Protein AF-A0A6S7JGX4-F1 (afdb_monomer_lite)

Radius of gyration: 24.78 Å; chains: 1; bounding box: 72×55×57 Å

pLDDT: mean 75.12, std 21.08, range [25.73, 96.81]

Structure (mmCIF, N/CA/C/O backbone):
data_AF-A0A6S7JGX4-F1
#
_entry.id   AF-A0A6S7JGX4-F1
#
loop_
_atom_site.group_PDB
_atom_site.id
_atom_site.type_symbol
_atom_site.label_atom_id
_atom_site.label_alt_id
_atom_site.label_comp_id
_atom_site.label_asym_id
_atom_site.label_entity_id
_atom_site.label_seq_id
_atom_site.pdbx_PDB_ins_code
_atom_site.Cartn_x
_atom_site.Cartn_y
_atom_site.Cartn_z
_atom_site.occupancy
_atom_site.B_iso_or_equiv
_atom_site.auth_seq_id
_atom_site.auth_comp_id
_atom_site.auth_asym_id
_atom_site.auth_atom_id
_atom_site.pdbx_PDB_model_num
ATOM 1 N N . MET A 1 1 ? 5.370 11.928 -13.796 1.00 33.53 1 MET A N 1
ATOM 2 C CA . MET A 1 1 ? 4.016 11.980 -13.218 1.00 33.53 1 MET A CA 1
ATOM 3 C C . MET A 1 1 ? 3.941 10.903 -12.153 1.00 33.53 1 MET A C 1
ATOM 5 O O . MET A 1 1 ? 4.254 9.761 -12.473 1.00 33.53 1 MET A O 1
ATOM 9 N N . ALA A 1 2 ? 3.683 11.288 -10.902 1.00 27.73 2 ALA A N 1
ATOM 10 C CA . ALA A 1 2 ? 3.396 10.350 -9.819 1.00 27.73 2 ALA A CA 1
ATOM 11 C C . ALA A 1 2 ? 2.011 9.738 -10.071 1.00 27.73 2 ALA A C 1
ATOM 13 O O . ALA A 1 2 ? 1.112 10.449 -10.518 1.00 27.73 2 ALA A O 1
ATOM 14 N N . SER A 1 3 ? 1.867 8.432 -9.855 1.00 32.91 3 SER A N 1
ATOM 15 C CA . SER A 1 3 ? 0.575 7.749 -9.963 1.00 32.91 3 SER A CA 1
ATOM 16 C C . SER A 1 3 ? -0.122 7.814 -8.606 1.00 32.91 3 SER A C 1
ATOM 18 O O . SER A 1 3 ? 0.504 7.509 -7.589 1.00 32.91 3 SER A O 1
ATOM 20 N N . PHE A 1 4 ? -1.384 8.244 -8.587 1.00 35.81 4 PHE A N 1
ATOM 21 C CA . PHE A 1 4 ? -2.222 8.324 -7.392 1.00 35.81 4 PHE A CA 1
ATOM 22 C C . PHE A 1 4 ? -3.316 7.265 -7.485 1.00 35.81 4 PHE A C 1
ATOM 24 O O . PHE A 1 4 ? -4.108 7.279 -8.427 1.00 35.81 4 PHE A O 1
ATOM 31 N N . GLN A 1 5 ? -3.374 6.364 -6.504 1.00 42.03 5 GLN A N 1
ATOM 32 C CA . GLN A 1 5 ? -4.456 5.393 -6.395 1.00 42.03 5 GLN A CA 1
ATOM 33 C C . GLN A 1 5 ? -5.108 5.494 -5.015 1.00 42.03 5 GLN A C 1
ATOM 35 O O . GLN A 1 5 ? -4.472 5.270 -3.980 1.00 42.03 5 GLN A O 1
ATOM 40 N N . LEU A 1 6 ? -6.398 5.836 -5.014 1.00 43.00 6 LEU A N 1
ATOM 41 C CA . LEU A 1 6 ? -7.238 5.864 -3.823 1.00 43.00 6 LEU A CA 1
ATOM 42 C C . LEU A 1 6 ? -7.875 4.487 -3.621 1.00 43.00 6 LEU A C 1
ATOM 44 O O . LEU A 1 6 ? -8.665 4.051 -4.459 1.00 43.00 6 LEU A O 1
ATOM 48 N N . LEU A 1 7 ? -7.569 3.821 -2.505 1.00 47.59 7 LEU A N 1
ATOM 49 C CA . LEU A 1 7 ? -8.229 2.578 -2.118 1.00 47.59 7 LEU A CA 1
ATOM 50 C C . LEU A 1 7 ? -9.125 2.833 -0.902 1.00 47.59 7 LEU A C 1
ATOM 52 O O . LEU A 1 7 ? -8.662 2.988 0.228 1.00 47.59 7 LEU A O 1
ATOM 56 N N . LEU A 1 8 ? -10.432 2.859 -1.145 1.00 42.03 8 LEU A N 1
ATOM 57 C CA . LEU A 1 8 ? -11.445 2.874 -0.096 1.00 42.03 8 LEU A CA 1
ATOM 58 C C . LEU A 1 8 ? -11.755 1.428 0.277 1.00 42.03 8 LEU A C 1
ATOM 60 O O . LEU A 1 8 ? -12.445 0.730 -0.464 1.00 42.03 8 LEU A O 1
ATOM 64 N N . SER A 1 9 ? -11.224 0.960 1.404 1.00 39.00 9 SER A N 1
ATOM 65 C CA . SER A 1 9 ? -11.608 -0.350 1.926 1.00 39.00 9 SER A CA 1
ATOM 66 C C . SER A 1 9 ? -12.866 -0.213 2.780 1.00 39.00 9 SER A C 1
ATOM 68 O O . SER A 1 9 ? -12.883 0.535 3.758 1.00 39.00 9 SER A O 1
ATOM 70 N N . ALA A 1 10 ? -13.905 -0.955 2.397 1.00 31.69 10 ALA A N 1
ATOM 71 C CA . ALA A 1 10 ? -15.200 -1.042 3.065 1.00 31.69 10 ALA A CA 1
ATOM 72 C C . ALA A 1 10 ? -15.110 -1.684 4.471 1.00 31.69 10 ALA A C 1
ATOM 74 O O . ALA A 1 10 ? -14.320 -2.603 4.686 1.00 31.69 10 ALA A O 1
ATOM 75 N N . GLY A 1 11 ? -15.961 -1.240 5.398 1.00 29.33 11 GLY A N 1
ATOM 76 C CA . GLY A 1 11 ? -16.489 -2.026 6.524 1.00 29.33 11 GLY A CA 1
ATOM 77 C C . GLY A 1 11 ? -18.003 -1.760 6.578 1.00 29.33 11 GLY A C 1
ATOM 78 O O . GLY A 1 11 ? -18.412 -0.635 6.322 1.00 29.33 11 GLY A O 1
ATOM 79 N N . ASP A 1 12 ? -18.920 -2.700 6.794 1.00 29.89 12 ASP A N 1
ATOM 80 C CA . ASP A 1 12 ? -18.864 -4.008 7.446 1.00 29.89 12 ASP A CA 1
ATOM 81 C C . ASP A 1 12 ? -19.437 -5.143 6.566 1.00 29.89 12 ASP A C 1
ATOM 83 O O . ASP A 1 12 ? -20.224 -4.927 5.646 1.00 29.89 12 ASP A O 1
ATOM 87 N N . ILE A 1 13 ? -19.050 -6.377 6.909 1.00 42.47 13 ILE A N 1
ATOM 88 C CA . ILE A 1 13 ? -19.703 -7.630 6.512 1.00 42.47 13 ILE A CA 1
ATOM 89 C C . ILE A 1 13 ? -21.019 -7.711 7.297 1.00 42.47 13 ILE A C 1
ATOM 91 O O . ILE A 1 13 ? -21.006 -8.052 8.482 1.00 42.47 13 ILE A O 1
ATOM 95 N N . GLU A 1 14 ? -22.152 -7.395 6.673 1.00 33.19 14 GLU A N 1
ATOM 96 C CA . GLU A 1 14 ? -23.446 -7.797 7.232 1.00 33.19 14 GLU A CA 1
ATOM 97 C C . GLU A 1 14 ? -23.567 -9.329 7.213 1.00 33.19 14 GLU A C 1
ATOM 99 O O . GLU A 1 14 ? -23.110 -10.010 6.290 1.00 33.19 14 GLU A O 1
ATOM 104 N N . LEU A 1 15 ? -24.165 -9.882 8.273 1.00 33.69 15 LEU A N 1
ATOM 105 C CA . LEU A 1 15 ? -24.475 -11.304 8.373 1.00 33.69 15 LEU A CA 1
ATOM 106 C C . LEU A 1 15 ? -25.422 -11.699 7.239 1.00 33.69 15 LEU A C 1
ATOM 108 O O . LEU A 1 15 ? -26.510 -11.147 7.115 1.00 33.69 15 LEU A O 1
ATOM 112 N N . ASN A 1 16 ? -25.010 -12.702 6.466 1.00 30.09 16 ASN A N 1
ATOM 113 C CA . ASN A 1 16 ? -25.846 -13.442 5.530 1.00 30.09 16 ASN A CA 1
ATOM 114 C C . ASN A 1 16 ? -27.143 -13.899 6.235 1.00 30.09 16 ASN A C 1
ATOM 116 O O . ASN A 1 16 ? -27.059 -14.776 7.104 1.00 30.09 16 ASN A O 1
ATOM 120 N N . PRO A 1 17 ? -28.331 -13.370 5.891 1.00 36.28 17 PRO A N 1
ATOM 121 C CA . PRO A 1 17 ? -29.566 -14.032 6.255 1.00 36.28 17 PRO A CA 1
ATOM 122 C C . PRO A 1 17 ? -29.693 -15.241 5.325 1.00 36.28 17 PRO A C 1
ATOM 124 O O . PRO A 1 17 ? -29.891 -15.109 4.117 1.00 36.28 17 PRO A O 1
ATOM 127 N N . GLY A 1 18 ? -29.514 -16.436 5.889 1.00 32.03 18 GLY A N 1
ATOM 128 C CA . GLY A 1 18 ? -29.941 -17.678 5.247 1.00 32.03 18 GLY A CA 1
ATOM 129 C C . GLY A 1 18 ? -31.443 -17.648 4.915 1.00 32.03 18 GLY A C 1
ATOM 130 O O . GLY A 1 18 ? -32.161 -16.761 5.368 1.00 32.03 18 GLY A O 1
ATOM 131 N N . PRO A 1 19 ? -31.912 -18.585 4.081 1.00 33.28 19 PRO A N 1
ATOM 132 C CA . PRO A 1 19 ? -33.054 -18.372 3.208 1.00 33.28 19 PRO A CA 1
ATOM 133 C C . PRO A 1 19 ? -34.374 -18.470 3.971 1.00 33.28 19 PRO A C 1
ATOM 135 O O . PRO A 1 19 ? -34.673 -19.523 4.528 1.00 33.28 19 PRO A O 1
ATOM 138 N N . ASP A 1 20 ? -35.192 -17.422 3.897 1.00 31.62 20 ASP A N 1
ATOM 139 C CA . ASP A 1 20 ? -36.606 -17.520 4.247 1.00 31.62 20 ASP A CA 1
ATOM 140 C C . ASP A 1 20 ? -37.449 -17.747 2.989 1.00 31.62 20 ASP A C 1
ATOM 142 O O . ASP A 1 20 ? -37.414 -17.005 2.003 1.00 31.62 20 ASP A O 1
ATOM 146 N N . SER A 1 21 ? -38.171 -18.858 3.044 1.00 29.91 21 SER A N 1
ATOM 147 C CA . SER A 1 21 ? -39.136 -19.362 2.081 1.00 29.91 21 SER A CA 1
ATOM 148 C C . SER A 1 21 ? -40.448 -18.573 2.082 1.00 29.91 21 SER A C 1
ATOM 150 O O . SER A 1 21 ? -40.946 -18.188 3.134 1.00 29.91 21 SER A O 1
ATOM 152 N N . ASP A 1 22 ? -41.042 -18.506 0.887 1.00 27.34 22 ASP A N 1
ATOM 153 C CA . ASP A 1 22 ? -42.477 -18.401 0.593 1.00 27.34 22 ASP A CA 1
ATOM 154 C C . ASP A 1 22 ? -43.244 -17.121 0.980 1.00 27.34 22 ASP A C 1
ATOM 156 O O . ASP A 1 22 ? -43.679 -16.920 2.107 1.00 27.34 22 ASP A O 1
ATOM 160 N N . SER A 1 23 ? -43.628 -16.333 -0.034 1.00 26.91 23 SER A N 1
ATOM 161 C CA . SER A 1 23 ? -44.923 -16.487 -0.742 1.00 26.91 23 SER A CA 1
ATOM 162 C C . SER A 1 23 ? -45.495 -15.157 -1.279 1.00 26.91 23 SER A C 1
ATOM 164 O O . SER A 1 23 ? -45.654 -14.186 -0.555 1.00 26.91 23 SER A O 1
ATOM 166 N N . SER A 1 24 ? -45.856 -15.174 -2.576 1.00 25.73 24 SER A N 1
ATOM 167 C CA . SER A 1 24 ? -46.988 -14.475 -3.240 1.00 25.73 24 SER A CA 1
ATOM 168 C C . SER A 1 24 ? -47.251 -12.981 -2.931 1.00 25.73 24 SER A C 1
ATOM 170 O O . SER A 1 24 ? -47.610 -12.619 -1.825 1.00 25.73 24 SER A O 1
ATOM 172 N N . SER A 1 25 ? -47.357 -12.049 -3.889 1.00 27.31 25 SER A N 1
ATOM 173 C CA . SER A 1 25 ? -48.247 -12.105 -5.061 1.00 27.31 25 SER A CA 1
ATOM 174 C C . SER A 1 25 ? -48.217 -10.789 -5.878 1.00 27.31 25 SER A C 1
ATOM 176 O O . SER A 1 25 ? -48.222 -9.717 -5.294 1.00 27.31 25 SER A O 1
ATOM 178 N N . GLN A 1 26 ? -48.289 -10.934 -7.219 1.00 28.88 26 GLN A N 1
ATOM 179 C CA . GLN A 1 26 ? -49.058 -10.134 -8.213 1.00 28.88 26 GLN A CA 1
ATOM 180 C C . GLN A 1 26 ? -48.768 -8.619 -8.368 1.00 28.88 26 GLN A C 1
ATOM 182 O O . GLN A 1 26 ? -48.687 -7.894 -7.397 1.00 28.88 26 GLN A O 1
ATOM 187 N N . GLN A 1 27 ? -48.696 -7.960 -9.533 1.00 29.83 27 GLN A N 1
ATOM 188 C CA . GLN A 1 27 ? -48.841 -8.168 -10.992 1.00 29.83 27 GLN A CA 1
ATOM 189 C C . GLN A 1 27 ? -48.216 -6.874 -11.617 1.00 29.83 27 GLN A C 1
ATOM 191 O O . GLN A 1 27 ? -48.247 -5.827 -10.981 1.00 29.83 27 GLN A O 1
ATOM 196 N N . LYS A 1 28 ? -47.637 -6.800 -12.825 1.00 27.11 28 LYS A N 1
ATOM 197 C CA . LYS A 1 28 ? -48.331 -6.757 -14.128 1.00 27.11 28 LYS A CA 1
ATOM 198 C C . LYS A 1 28 ? -47.322 -6.793 -15.296 1.00 27.11 28 LYS A C 1
ATOM 200 O O . LYS A 1 28 ? -46.485 -5.914 -15.456 1.00 27.11 28 LYS A O 1
ATOM 205 N N . ASN A 1 29 ? -47.495 -7.819 -16.124 1.00 25.89 29 ASN A N 1
ATOM 206 C CA . ASN A 1 29 ? -47.328 -7.941 -17.577 1.00 25.89 29 ASN A CA 1
ATOM 207 C C . ASN A 1 29 ? -46.684 -6.804 -18.406 1.00 25.89 29 ASN A C 1
ATOM 209 O O . ASN A 1 29 ? -47.308 -5.778 -18.669 1.00 25.89 29 ASN A O 1
ATOM 213 N N . LYS A 1 30 ? -45.574 -7.156 -19.071 1.00 29.91 30 LYS A N 1
ATOM 214 C CA . LYS A 1 30 ? -45.425 -7.043 -20.538 1.00 29.91 30 LYS A CA 1
ATOM 215 C C . LYS A 1 30 ? -44.785 -8.333 -21.082 1.00 29.91 30 LYS A C 1
ATOM 217 O O . LYS A 1 30 ? -43.574 -8.516 -21.044 1.00 29.91 30 LYS A O 1
ATOM 222 N N . GLN A 1 31 ? -45.632 -9.252 -21.544 1.00 34.22 31 GLN A N 1
ATOM 223 C CA . GLN A 1 31 ? -45.281 -10.366 -22.439 1.00 34.22 31 GLN A CA 1
ATOM 224 C C . GLN A 1 31 ? -44.789 -9.799 -23.788 1.00 34.22 31 GLN A C 1
ATOM 226 O O . GLN A 1 31 ? -45.178 -8.694 -24.148 1.00 34.22 31 GLN A O 1
ATOM 231 N N . GLN A 1 32 ? -44.021 -10.450 -24.657 1.00 34.62 32 GLN A N 1
ATOM 232 C CA . GLN A 1 32 ? -43.225 -11.680 -24.700 1.00 34.62 32 GLN A CA 1
ATOM 233 C C . GLN A 1 32 ? -42.513 -11.597 -26.066 1.00 34.62 32 GLN A C 1
ATOM 235 O O . GLN A 1 32 ? -43.155 -11.264 -27.060 1.00 34.62 32 GLN A O 1
ATOM 240 N N . ARG A 1 33 ? -41.237 -11.980 -26.159 1.00 28.05 33 ARG A N 1
ATOM 241 C CA . ARG A 1 33 ? -40.679 -12.587 -27.382 1.00 28.05 33 ARG A CA 1
ATOM 242 C C . ARG A 1 33 ? -39.712 -13.710 -26.995 1.00 28.05 33 ARG A C 1
ATOM 244 O O . ARG A 1 33 ? -38.526 -13.501 -26.782 1.00 28.05 33 ARG A O 1
ATOM 251 N N . THR A 1 34 ? -40.322 -14.874 -26.784 1.00 33.84 34 THR A N 1
ATOM 252 C CA . THR A 1 34 ? -39.916 -16.228 -27.206 1.00 33.84 34 THR A CA 1
ATOM 253 C C . THR A 1 34 ? -38.426 -16.514 -27.462 1.00 33.84 34 THR A C 1
ATOM 255 O O . THR A 1 34 ? -37.835 -15.997 -28.406 1.00 33.84 34 THR A O 1
ATOM 258 N N . SER A 1 35 ? -37.886 -17.450 -26.667 1.00 36.91 35 SER A N 1
ATOM 259 C CA . SER A 1 35 ? -36.834 -18.429 -27.008 1.00 36.91 35 SER A CA 1
ATOM 260 C C . SER A 1 35 ? -35.679 -17.926 -27.887 1.00 36.91 35 SER A C 1
ATOM 262 O O . SER A 1 35 ? -35.717 -18.048 -29.114 1.00 36.91 35 SER A O 1
ATOM 264 N N . ARG A 1 36 ? -34.593 -17.440 -27.268 1.00 40.53 36 ARG A N 1
ATOM 265 C CA . ARG A 1 36 ? -33.318 -17.249 -27.976 1.00 40.53 36 ARG A CA 1
ATOM 266 C C . ARG A 1 36 ? -32.804 -18.611 -28.445 1.00 40.53 36 ARG A C 1
ATOM 268 O O . ARG A 1 36 ? -32.217 -19.364 -27.676 1.00 40.53 36 ARG A O 1
ATOM 275 N N . SER A 1 37 ? -33.015 -18.915 -29.722 1.00 42.31 37 SER A N 1
ATOM 276 C CA . SER A 1 37 ? -32.196 -19.879 -30.450 1.00 42.31 37 SER A CA 1
ATOM 277 C C . SER A 1 37 ? -30.727 -19.540 -30.197 1.00 42.31 37 SER A C 1
ATOM 279 O O . SER A 1 37 ? -30.364 -18.374 -30.370 1.00 42.31 37 SER A O 1
ATOM 281 N N . PHE A 1 38 ? -29.903 -20.517 -29.806 1.00 52.12 38 PHE A N 1
ATOM 282 C CA . PHE A 1 38 ? -28.450 -20.363 -29.681 1.00 52.12 38 PHE A CA 1
ATOM 283 C C . PHE A 1 38 ? -27.902 -19.715 -30.954 1.00 52.12 38 PHE A C 1
ATOM 285 O O . PHE A 1 38 ? -27.785 -20.369 -31.997 1.00 52.12 38 PHE A O 1
ATOM 292 N N . SER A 1 39 ? -27.642 -18.410 -30.913 1.00 56.88 39 SER A N 1
ATOM 293 C CA . SER A 1 39 ? -27.224 -17.698 -32.103 1.00 56.88 39 SER A CA 1
ATOM 294 C C . SER A 1 39 ? -25.781 -18.109 -32.373 1.00 56.88 39 SER A C 1
ATOM 296 O O . SER A 1 39 ? -24.873 -17.893 -31.576 1.00 56.88 39 SER A O 1
ATOM 298 N N . ARG A 1 40 ? -25.543 -18.752 -33.521 1.00 73.94 40 ARG A N 1
ATOM 299 C CA . ARG A 1 40 ? -24.185 -18.994 -34.030 1.00 73.94 40 ARG A CA 1
ATOM 300 C C . ARG A 1 40 ? -23.611 -17.688 -34.571 1.00 73.94 40 ARG A C 1
ATOM 302 O O . ARG A 1 40 ? -23.200 -17.638 -35.723 1.00 73.94 40 ARG A O 1
ATOM 309 N N . ILE A 1 41 ? -23.676 -16.614 -33.800 1.00 84.00 41 ILE A N 1
ATOM 310 C CA . ILE A 1 41 ? -23.230 -15.281 -34.186 1.00 84.00 41 ILE A CA 1
ATOM 311 C C . ILE A 1 41 ? -22.029 -14.951 -33.312 1.00 84.00 41 ILE A C 1
ATOM 313 O O . ILE A 1 41 ? -22.051 -15.178 -32.108 1.00 84.00 41 ILE A O 1
ATOM 317 N N . CYS A 1 42 ? -20.965 -14.469 -33.943 1.00 85.12 42 CYS A N 1
ATOM 318 C CA . CYS A 1 42 ? -19.756 -14.056 -33.255 1.00 85.12 42 CYS A CA 1
ATOM 319 C C . CYS A 1 42 ? -20.032 -12.786 -32.454 1.00 85.12 42 CYS A C 1
ATOM 321 O O . CYS A 1 42 ? -20.490 -11.797 -33.025 1.00 85.12 42 CYS A O 1
ATOM 323 N N . THR A 1 43 ? -19.714 -12.788 -31.162 1.00 83.19 43 THR A N 1
ATOM 324 C CA . THR A 1 43 ? -19.957 -11.639 -30.273 1.00 83.19 43 THR A CA 1
ATOM 325 C C . THR A 1 43 ? -19.157 -10.389 -30.643 1.00 83.19 43 THR A C 1
ATOM 327 O O . THR A 1 43 ? -19.601 -9.291 -30.325 1.00 83.19 43 THR A O 1
ATOM 330 N N . GLU A 1 44 ? -18.024 -10.541 -31.336 1.00 82.56 44 GLU A N 1
ATOM 331 C CA . GLU A 1 44 ? -17.148 -9.425 -31.730 1.00 82.56 44 GLU A CA 1
ATOM 332 C C . GLU A 1 44 ? -17.525 -8.832 -33.087 1.00 82.56 44 GLU A C 1
ATOM 334 O O . GLU A 1 44 ? -17.727 -7.632 -33.220 1.00 82.56 44 GLU A O 1
ATOM 339 N N . CYS A 1 45 ? -17.644 -9.668 -34.122 1.00 85.38 45 CYS A N 1
ATOM 340 C CA . CYS A 1 45 ? -17.855 -9.180 -35.487 1.00 85.38 45 CYS A CA 1
ATOM 341 C C . CYS A 1 45 ? -19.307 -9.281 -35.969 1.00 85.38 45 CYS A C 1
ATOM 343 O O . CYS A 1 45 ? -19.591 -8.907 -37.105 1.00 85.38 45 CYS A O 1
ATOM 345 N N . GLN A 1 46 ? -20.210 -9.836 -35.149 1.00 84.62 46 GLN A N 1
ATOM 346 C CA . GLN A 1 46 ? -21.633 -10.040 -35.455 1.00 84.62 46 GLN A CA 1
ATOM 347 C C . GLN A 1 46 ? -21.903 -10.881 -36.721 1.00 84.62 46 GLN A C 1
ATOM 349 O O . GLN A 1 46 ? -23.019 -10.921 -37.236 1.00 84.62 46 GLN A O 1
ATOM 354 N N . LYS A 1 47 ? -20.894 -11.610 -37.223 1.00 84.00 47 LYS A N 1
ATOM 355 C CA . LYS A 1 47 ? -21.019 -12.539 -38.359 1.00 84.00 47 LYS A CA 1
ATOM 356 C C . LYS A 1 47 ? -21.273 -13.963 -37.878 1.00 84.00 47 LYS A C 1
ATOM 358 O O . LYS A 1 47 ? -20.863 -14.353 -36.786 1.00 84.00 47 LYS A O 1
ATOM 363 N N . THR A 1 48 ? -21.899 -14.777 -38.724 1.00 86.81 48 THR A N 1
ATOM 364 C CA . THR A 1 48 ? -22.171 -16.186 -38.416 1.00 86.81 48 THR A CA 1
ATOM 365 C C . THR A 1 48 ? -20.884 -16.996 -38.196 1.00 86.81 48 THR A C 1
ATOM 367 O O . THR A 1 48 ? -19.961 -16.957 -39.011 1.00 86.81 48 THR A O 1
ATOM 370 N N . VAL A 1 49 ? -20.848 -17.793 -37.130 1.00 84.56 49 VAL A N 1
ATOM 371 C CA . VAL A 1 49 ? -19.792 -18.757 -36.803 1.00 84.56 49 VAL A CA 1
ATOM 372 C C . VAL A 1 49 ? -20.151 -20.115 -37.402 1.00 84.56 49 VAL A C 1
ATOM 374 O O . VAL A 1 49 ? -21.079 -20.798 -36.959 1.00 84.56 49 VAL A O 1
ATOM 377 N N . ARG A 1 50 ? -19.426 -20.514 -38.449 1.00 79.75 50 ARG A N 1
ATOM 378 C CA . ARG A 1 50 ? -19.662 -21.781 -39.155 1.00 79.75 50 ARG A CA 1
ATOM 379 C C . ARG A 1 50 ? -18.900 -22.934 -38.494 1.00 79.75 50 ARG A C 1
ATOM 381 O O . ARG A 1 50 ? -17.859 -22.739 -37.872 1.00 79.75 50 ARG A O 1
ATOM 388 N N . LYS A 1 51 ? -19.399 -24.166 -38.658 1.00 77.25 51 LYS A N 1
ATOM 389 C CA . LYS A 1 51 ? -18.795 -25.378 -38.065 1.00 77.25 51 LYS A CA 1
ATOM 390 C C . LYS A 1 51 ? -17.393 -25.699 -38.596 1.00 77.25 51 LYS A C 1
ATOM 392 O O . LYS A 1 51 ? -16.654 -26.394 -37.917 1.00 77.25 51 LYS A O 1
ATOM 397 N N . ASN A 1 52 ? -17.041 -25.214 -39.783 1.00 75.56 52 ASN A N 1
ATOM 398 C CA . ASN A 1 52 ? -15.730 -25.406 -40.405 1.00 75.56 52 ASN A CA 1
ATOM 399 C C . ASN A 1 52 ? -14.701 -24.331 -40.005 1.00 75.56 52 ASN A C 1
ATOM 401 O O . ASN A 1 52 ? -13.576 -24.353 -40.496 1.00 75.56 52 ASN A O 1
ATOM 405 N N . GLN A 1 53 ? -15.074 -23.388 -39.135 1.00 79.19 53 GLN A N 1
ATOM 406 C CA . GLN A 1 53 ? -14.192 -22.337 -38.635 1.00 79.19 53 GLN A CA 1
ATOM 407 C C . GLN A 1 53 ? -13.708 -22.668 -37.220 1.00 79.19 53 GLN A C 1
ATOM 409 O O . GLN A 1 53 ? -14.485 -23.144 -36.381 1.00 79.19 53 GLN A O 1
ATOM 414 N N . LYS A 1 54 ? -12.437 -22.347 -36.950 1.00 83.94 54 LYS A N 1
ATOM 415 C CA . LYS A 1 54 ? -11.857 -22.329 -35.602 1.00 83.94 54 LYS A CA 1
ATOM 416 C C . LYS A 1 54 ? -12.642 -21.341 -34.740 1.00 83.94 54 LYS A C 1
ATOM 418 O O . LYS A 1 54 ? -12.802 -20.173 -35.109 1.00 83.94 54 LYS A O 1
ATOM 423 N N . ARG A 1 55 ? -13.167 -21.813 -33.614 1.00 85.00 55 ARG A N 1
ATOM 424 C CA . ARG A 1 55 ? -14.103 -21.054 -32.781 1.00 85.00 55 ARG A CA 1
ATOM 425 C C . ARG A 1 55 ? -13.977 -21.441 -31.318 1.00 85.00 55 ARG A C 1
ATOM 427 O O . ARG A 1 55 ? -13.629 -22.582 -31.014 1.00 85.00 55 ARG A O 1
ATOM 434 N N . PHE A 1 56 ? -14.353 -20.513 -30.454 1.00 83.88 56 PHE A N 1
ATOM 435 C CA . PHE A 1 56 ? -14.505 -20.768 -29.030 1.00 83.88 56 PHE A CA 1
ATOM 436 C C . PHE A 1 56 ? -15.975 -20.659 -28.616 1.00 83.88 56 PHE A C 1
ATOM 438 O O . PHE A 1 56 ? -16.751 -19.938 -29.254 1.00 83.88 56 PHE A O 1
ATOM 445 N N . VAL A 1 57 ? -16.350 -21.386 -27.565 1.00 87.19 57 VAL A N 1
ATOM 446 C CA . VAL A 1 57 ? -17.677 -21.349 -26.938 1.00 87.19 57 VAL A CA 1
ATOM 447 C C . VAL A 1 57 ? -17.543 -21.006 -25.460 1.00 87.19 57 VAL A C 1
ATOM 449 O O . VAL A 1 57 ? -16.749 -21.623 -24.755 1.00 87.19 57 VAL A O 1
ATOM 452 N N . CYS A 1 58 ? -18.286 -19.997 -25.001 1.00 84.81 58 CYS A N 1
ATOM 453 C CA . CYS A 1 58 ? -18.241 -19.593 -23.600 1.00 84.81 58 CYS A CA 1
ATOM 454 C C . CYS A 1 58 ? -18.864 -20.675 -22.701 1.00 84.81 58 CYS A C 1
ATOM 456 O O . CYS A 1 58 ? -19.990 -21.092 -22.960 1.00 84.81 58 CYS A O 1
ATOM 458 N N . ASP A 1 59 ? -18.216 -21.082 -21.611 1.00 85.38 59 ASP A N 1
ATOM 459 C CA . ASP A 1 59 ? -18.758 -22.083 -20.685 1.00 85.38 59 ASP A CA 1
ATOM 460 C C . ASP A 1 59 ? -19.964 -21.576 -19.895 1.00 85.38 59 ASP A C 1
ATOM 462 O O . ASP A 1 59 ? -20.809 -22.377 -19.490 1.00 85.38 59 ASP A O 1
ATOM 466 N N . VAL A 1 60 ? -20.090 -20.258 -19.747 1.00 83.44 60 VAL A N 1
ATOM 467 C CA . VAL A 1 60 ? -21.144 -19.612 -18.961 1.00 83.44 60 VAL A CA 1
ATOM 468 C C . VAL A 1 60 ? -22.322 -19.201 -19.845 1.00 83.44 60 VAL A C 1
ATOM 470 O O . VAL A 1 60 ? -23.407 -19.759 -19.713 1.00 83.44 60 VAL A O 1
ATOM 473 N N . CYS A 1 61 ? -22.131 -18.259 -20.776 1.00 84.00 61 CYS A N 1
ATOM 474 C CA . CYS A 1 61 ? -23.227 -17.755 -21.617 1.00 84.00 61 CYS A CA 1
ATOM 475 C C . CYS A 1 61 ? -23.493 -18.589 -22.877 1.00 84.00 61 CYS A C 1
ATOM 477 O O . CYS A 1 61 ? -24.480 -18.343 -23.563 1.00 84.00 61 CYS A O 1
ATOM 479 N N . LYS A 1 62 ? -22.633 -19.571 -23.189 1.00 85.31 62 LYS A N 1
ATOM 480 C CA . LYS A 1 62 ? -22.719 -20.419 -24.394 1.00 85.31 62 LYS A CA 1
ATOM 481 C C . LYS A 1 62 ? -22.625 -19.659 -25.727 1.00 85.31 62 LYS A C 1
ATOM 483 O O . LYS A 1 62 ? -22.900 -20.240 -26.777 1.00 85.31 62 LYS A O 1
ATOM 488 N N . ASP A 1 63 ? -22.177 -18.403 -25.702 1.00 86.00 63 ASP A N 1
ATOM 489 C CA . ASP A 1 63 ? -21.943 -17.606 -26.909 1.00 86.00 63 ASP A CA 1
ATOM 490 C C . ASP A 1 63 ? -20.702 -18.072 -27.682 1.00 86.00 63 ASP A C 1
ATOM 492 O O . ASP A 1 63 ? -19.744 -18.606 -27.110 1.00 86.00 63 ASP A O 1
ATOM 496 N N . PHE A 1 64 ? -20.712 -17.825 -28.995 1.00 85.31 64 PHE A N 1
ATOM 497 C CA . PHE A 1 64 ? -19.628 -18.181 -29.906 1.00 85.31 64 PHE A CA 1
ATOM 498 C C . PHE A 1 64 ? -18.770 -16.973 -30.285 1.00 85.31 64 PHE A C 1
ATOM 500 O O . PHE A 1 64 ? -19.264 -15.865 -30.478 1.00 85.31 64 PHE A O 1
ATOM 507 N N . ILE A 1 65 ? -17.479 -17.221 -30.500 1.00 85.88 65 ILE A N 1
ATOM 508 C CA . ILE A 1 65 ? -16.533 -16.242 -31.041 1.00 85.88 65 ILE A CA 1
ATOM 509 C C . ILE A 1 65 ? -15.616 -16.918 -32.065 1.00 85.88 65 ILE A C 1
ATOM 511 O O . ILE A 1 65 ? -15.206 -18.072 -31.892 1.00 85.88 65 ILE A O 1
ATOM 515 N N . HIS A 1 66 ? -15.306 -16.227 -33.164 1.00 87.06 66 HIS A N 1
ATOM 516 C CA . HIS A 1 66 ? -14.278 -16.696 -34.097 1.00 87.06 66 HIS A CA 1
ATOM 517 C C . HIS A 1 66 ? -12.910 -16.630 -33.421 1.00 87.06 66 HIS A C 1
ATOM 519 O O . HIS A 1 66 ? -12.589 -15.626 -32.791 1.00 87.06 66 HIS A O 1
ATOM 525 N N . ALA A 1 67 ? -12.066 -17.645 -33.616 1.00 82.06 67 ALA A N 1
ATOM 526 C CA . ALA A 1 67 ? -10.716 -17.633 -33.048 1.00 82.06 67 ALA A CA 1
ATOM 527 C C . ALA A 1 67 ? -9.891 -16.418 -33.520 1.00 82.06 67 ALA A C 1
ATOM 529 O O . ALA A 1 67 ? -9.133 -15.849 -32.742 1.00 82.06 67 ALA A O 1
ATOM 530 N N . SER A 1 68 ? -10.098 -15.972 -34.764 1.00 78.50 68 SER A N 1
ATOM 531 C CA . SER A 1 68 ? -9.459 -14.776 -35.328 1.00 78.50 68 SER A CA 1
ATOM 532 C C . SER A 1 68 ? -9.947 -13.462 -34.713 1.00 78.50 68 SER A C 1
ATOM 534 O O . SER A 1 68 ? -9.223 -12.477 -34.752 1.00 78.50 68 SER A O 1
ATOM 536 N N . CYS A 1 69 ? -11.164 -13.422 -34.165 1.00 81.50 69 CYS A N 1
ATOM 537 C CA . CYS A 1 69 ? -11.718 -12.219 -33.538 1.00 81.50 69 CYS A CA 1
ATOM 538 C C . CYS A 1 69 ? -11.270 -12.047 -32.081 1.00 81.50 69 CYS A C 1
ATOM 540 O O . CYS A 1 69 ? -11.424 -10.964 -31.539 1.00 81.50 69 CYS A O 1
ATOM 542 N N . LEU A 1 70 ? -10.712 -13.090 -31.457 1.00 73.75 70 LEU A N 1
ATOM 543 C CA . LEU A 1 70 ? -10.254 -13.059 -30.065 1.00 73.75 70 LEU A CA 1
ATOM 544 C C . LEU A 1 70 ? -8.830 -12.473 -29.916 1.00 73.75 70 LEU A C 1
ATOM 546 O O . LEU A 1 70 ? -8.370 -12.269 -28.801 1.00 73.75 70 LEU A O 1
ATOM 550 N N . GLY A 1 71 ? -8.110 -12.220 -31.019 1.00 65.69 71 GLY A N 1
ATOM 551 C CA . GLY A 1 71 ? -6.777 -11.596 -30.983 1.00 65.69 71 GLY A CA 1
ATOM 552 C C . GLY A 1 71 ? -5.673 -12.443 -30.331 1.00 65.69 71 GLY A C 1
ATOM 553 O O . GLY A 1 71 ? -4.615 -11.919 -29.996 1.00 65.69 71 GLY A O 1
ATOM 554 N N . VAL A 1 72 ? -5.893 -13.748 -30.137 1.00 65.62 72 VAL A N 1
ATOM 555 C CA . VAL A 1 72 ? -4.925 -14.639 -29.478 1.00 65.62 72 VAL A CA 1
ATOM 556 C C . VAL A 1 72 ? -3.812 -15.026 -30.453 1.00 65.62 72 VAL A C 1
ATOM 558 O O . VAL A 1 72 ? -4.083 -15.536 -31.541 1.00 65.62 72 VAL A O 1
ATOM 561 N N . ALA A 1 73 ? -2.555 -14.845 -30.039 1.00 54.81 73 ALA A N 1
ATOM 562 C CA . ALA A 1 73 ? -1.362 -15.053 -30.868 1.00 54.81 73 ALA A CA 1
ATOM 563 C C . ALA A 1 73 ? -1.155 -16.503 -31.366 1.00 54.81 73 ALA A C 1
ATOM 565 O O . ALA A 1 73 ? -0.366 -16.735 -32.277 1.00 54.81 73 ALA A O 1
ATOM 566 N N . TYR A 1 74 ? -1.886 -17.484 -30.824 1.00 58.03 74 TYR A N 1
ATOM 567 C CA . TYR A 1 74 ? -1.720 -18.907 -31.137 1.00 58.03 74 TYR A CA 1
ATOM 568 C C . TYR A 1 74 ? -3.051 -19.586 -31.479 1.00 58.03 74 TYR A C 1
ATOM 570 O O . TYR A 1 74 ? -3.618 -20.333 -30.687 1.00 58.03 74 TYR A O 1
ATOM 578 N N . THR A 1 75 ? -3.554 -19.371 -32.699 1.00 61.31 75 THR A N 1
ATOM 579 C CA . THR A 1 75 ? -4.731 -20.102 -33.221 1.00 61.31 75 THR A CA 1
ATOM 580 C C . THR A 1 75 ? -4.360 -21.296 -34.107 1.00 61.31 75 THR A C 1
ATOM 582 O O . THR A 1 75 ? -5.236 -22.050 -34.544 1.00 61.31 75 THR A O 1
ATOM 585 N N . ASN A 1 76 ? -3.067 -21.515 -34.366 1.00 60.12 76 ASN A N 1
ATOM 586 C CA . ASN A 1 76 ? -2.580 -22.517 -35.321 1.00 60.12 76 ASN A CA 1
ATOM 587 C C . ASN A 1 76 ? -2.900 -23.956 -34.888 1.00 60.12 76 ASN A C 1
ATOM 589 O O . ASN A 1 76 ? -3.364 -24.730 -35.723 1.00 60.12 76 ASN A O 1
ATOM 593 N N . ASN A 1 77 ? -2.818 -24.257 -33.588 1.00 63.66 77 ASN A N 1
ATOM 594 C CA . ASN A 1 77 ? -3.068 -25.592 -33.020 1.00 63.66 77 ASN A CA 1
ATOM 595 C C . ASN A 1 77 ? -4.556 -25.910 -32.772 1.00 63.66 77 ASN A C 1
ATOM 597 O O . ASN A 1 77 ? -4.892 -26.988 -32.289 1.00 63.66 77 ASN A O 1
ATOM 601 N N . LEU A 1 78 ? -5.467 -24.983 -33.081 1.00 67.38 78 LEU A N 1
ATOM 602 C CA . LEU A 1 78 ? -6.898 -25.191 -32.864 1.00 67.38 78 LEU A CA 1
ATOM 603 C C . LEU A 1 78 ? -7.493 -26.060 -33.974 1.00 67.38 78 LEU A C 1
ATOM 605 O O . LEU A 1 78 ? -7.363 -25.743 -35.157 1.00 67.38 78 LEU A O 1
ATOM 609 N N . ASN A 1 79 ? -8.207 -27.116 -33.592 1.00 69.81 79 ASN A N 1
ATOM 610 C CA . ASN A 1 79 ? -8.964 -27.937 -34.529 1.00 69.81 79 ASN A CA 1
ATOM 611 C C . ASN A 1 79 ? -10.283 -27.239 -34.909 1.00 69.81 79 ASN A C 1
ATOM 613 O O . ASN A 1 79 ? -11.038 -26.811 -34.041 1.00 69.81 79 ASN A O 1
ATOM 617 N N . SER A 1 80 ? -10.588 -27.135 -36.205 1.00 73.75 80 SER A N 1
ATOM 618 C CA . SER A 1 80 ? -11.853 -26.555 -36.684 1.00 73.75 80 SER A CA 1
ATOM 619 C C . SER A 1 80 ? -13.068 -27.454 -36.423 1.00 73.75 80 SER A C 1
ATOM 621 O O . SER A 1 80 ? -14.201 -26.967 -36.439 1.00 73.75 80 SER A O 1
ATOM 623 N N . SER A 1 81 ? -12.858 -28.757 -36.198 1.00 70.62 81 SER A N 1
ATOM 624 C CA . SER A 1 81 ? -13.938 -29.736 -36.020 1.00 70.62 81 SER A CA 1
ATOM 625 C C . SER A 1 81 ? -14.742 -29.499 -34.736 1.00 70.62 81 SER A C 1
ATOM 627 O O . SER A 1 81 ? -15.971 -29.625 -34.749 1.00 70.62 81 SER A O 1
ATOM 629 N N . GLN A 1 82 ? -14.084 -29.077 -33.652 1.00 73.06 82 GLN A N 1
ATOM 630 C CA . GLN A 1 82 ? -14.697 -28.882 -32.340 1.00 73.06 82 GLN A CA 1
ATOM 631 C C . GLN A 1 82 ? -14.428 -27.479 -31.782 1.00 73.06 82 GLN A C 1
ATOM 633 O O . GLN A 1 82 ? -13.318 -26.966 -31.910 1.00 73.06 82 GLN A O 1
ATO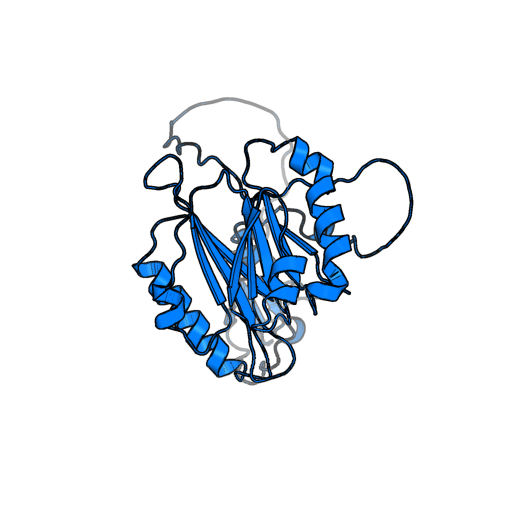M 638 N N . PRO A 1 83 ? -15.442 -26.832 -31.176 1.00 76.56 83 PRO A N 1
ATOM 639 C CA . PRO A 1 83 ? -15.232 -25.572 -30.479 1.00 76.56 83 PRO A CA 1
ATOM 640 C C . PRO A 1 83 ? -14.399 -25.817 -29.216 1.00 76.56 83 PRO A C 1
ATOM 642 O O . PRO A 1 83 ? -14.663 -26.772 -28.491 1.00 76.56 83 PRO A O 1
ATOM 645 N N . GLN A 1 84 ? -13.438 -24.942 -28.934 1.00 80.94 84 GLN A N 1
ATOM 646 C CA . GLN A 1 84 ? -12.751 -24.943 -27.640 1.00 80.94 84 GLN A CA 1
ATOM 647 C C . GLN A 1 84 ? -13.590 -24.196 -26.599 1.00 80.94 84 GLN A C 1
ATOM 649 O O . GLN A 1 84 ? -14.219 -23.183 -26.921 1.00 80.94 84 GLN A O 1
ATOM 654 N N . CYS A 1 85 ? -13.610 -24.692 -25.365 1.00 80.50 85 CYS A N 1
ATOM 655 C CA . CYS A 1 85 ? -14.245 -23.997 -24.252 1.00 80.50 85 CYS A CA 1
ATOM 656 C C . CYS A 1 85 ? -13.382 -22.817 -23.782 1.00 80.50 85 CYS A C 1
ATOM 658 O O . CYS A 1 85 ? -12.153 -22.847 -23.850 1.00 80.50 85 CYS A O 1
ATOM 660 N N . TRP A 1 86 ? -14.037 -21.745 -23.352 1.00 81.06 86 TRP A N 1
ATOM 661 C CA . TRP A 1 86 ? -13.412 -20.595 -22.698 1.00 81.06 86 TRP A CA 1
ATOM 662 C C . TRP A 1 86 ? -14.458 -19.890 -21.836 1.00 81.06 86 TRP A C 1
ATOM 664 O O . TRP A 1 86 ? -15.643 -20.170 -21.962 1.00 81.06 86 TRP A O 1
ATOM 674 N N . THR A 1 87 ? -14.077 -18.928 -21.001 1.00 80.06 87 THR A N 1
ATOM 675 C CA . THR A 1 87 ? -15.055 -18.032 -20.360 1.00 80.06 87 THR A CA 1
ATOM 676 C C . THR A 1 87 ? -14.915 -16.639 -20.951 1.00 80.06 87 THR A C 1
ATOM 678 O O . THR A 1 87 ? -13.821 -16.082 -20.956 1.00 80.06 87 THR A O 1
ATOM 681 N N . CYS A 1 88 ? -16.009 -16.075 -21.473 1.00 80.00 88 CYS A N 1
ATOM 682 C CA . CYS A 1 88 ? -15.951 -14.786 -22.157 1.00 80.00 88 CYS A CA 1
ATOM 683 C C . CYS A 1 88 ? -15.672 -13.624 -21.207 1.00 80.00 88 CYS A C 1
ATOM 685 O O . CYS A 1 88 ? -16.050 -13.695 -20.041 1.00 80.00 88 CYS A O 1
ATOM 687 N N . HIS A 1 89 ? -15.077 -12.531 -21.702 1.00 74.69 89 HIS A N 1
ATOM 688 C CA . HIS A 1 89 ? -14.739 -11.372 -20.865 1.00 74.69 89 HIS A CA 1
ATOM 689 C 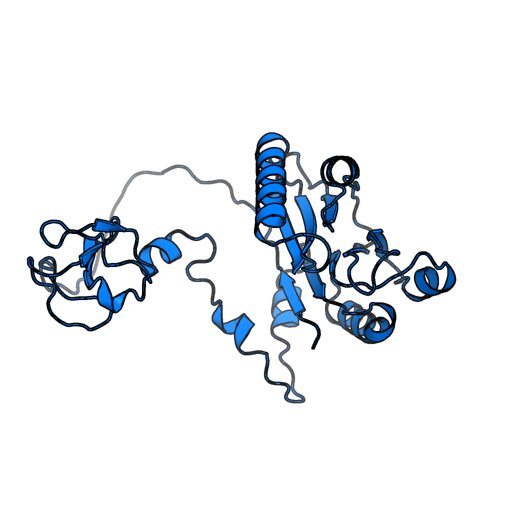C . HIS A 1 89 ? -15.948 -10.855 -20.075 1.00 74.69 89 HIS A C 1
ATOM 691 O O . HIS A 1 89 ? -15.809 -10.560 -18.900 1.00 74.69 89 HIS A O 1
ATOM 697 N N . LYS A 1 90 ? -17.156 -10.835 -20.657 1.00 77.69 90 LYS A N 1
ATOM 698 C CA . LYS A 1 90 ? -18.380 -10.429 -19.943 1.00 77.69 90 LYS A CA 1
ATOM 699 C C . LYS A 1 90 ? -18.697 -11.354 -18.770 1.00 77.69 90 LYS A C 1
ATOM 701 O O . LYS A 1 90 ? -19.049 -10.877 -17.700 1.00 77.69 90 LYS A O 1
ATOM 706 N N . CYS A 1 91 ? -18.557 -12.664 -18.964 1.00 80.06 91 CYS A N 1
ATOM 707 C CA . CYS A 1 91 ? -18.812 -13.659 -17.927 1.00 80.06 91 CYS A CA 1
ATOM 708 C C . CYS A 1 91 ? -17.694 -13.712 -16.881 1.00 80.06 91 CYS A C 1
ATOM 710 O O . CYS A 1 91 ? -18.003 -13.839 -15.701 1.00 80.06 91 CYS A O 1
ATOM 712 N N . VAL A 1 92 ? -16.428 -13.569 -17.283 1.00 77.69 92 VAL A N 1
ATOM 713 C CA . VAL A 1 92 ? -15.297 -13.426 -16.355 1.00 77.69 92 VAL A CA 1
ATOM 714 C C . VAL A 1 92 ? -15.510 -12.186 -15.507 1.00 77.69 92 VAL A C 1
ATOM 716 O O . VAL A 1 92 ? -15.588 -12.307 -14.292 1.00 77.69 92 VAL A O 1
ATOM 719 N N . LEU A 1 93 ? -15.707 -11.026 -16.145 1.00 72.81 93 LEU A N 1
ATOM 720 C CA . LEU A 1 93 ? -15.988 -9.768 -15.465 1.00 72.81 93 LEU A CA 1
ATOM 721 C C . LEU A 1 93 ? -17.172 -9.936 -14.518 1.00 72.81 93 LEU A C 1
ATOM 723 O O . LEU A 1 93 ? -17.015 -9.567 -13.372 1.00 72.81 93 LEU A O 1
ATOM 727 N N . SER A 1 94 ? -18.271 -10.592 -14.920 1.00 73.56 94 SER A N 1
ATOM 728 C CA . SER A 1 94 ? -19.445 -10.828 -14.054 1.00 73.56 94 SER A CA 1
ATOM 729 C C . SER A 1 94 ? -19.193 -11.615 -12.770 1.00 73.56 94 SER A C 1
ATOM 731 O O . SER A 1 94 ? -20.038 -11.634 -11.879 1.00 73.56 94 SER A O 1
ATOM 733 N N . LYS A 1 95 ? -18.052 -12.298 -12.688 1.00 73.06 95 LYS A N 1
ATOM 734 C CA . LYS A 1 95 ? -17.627 -13.073 -11.524 1.00 73.06 95 LYS A CA 1
ATOM 735 C C . LYS A 1 95 ? -16.560 -12.362 -10.700 1.00 73.06 95 LYS A C 1
ATOM 737 O O . LYS A 1 95 ? -16.202 -12.868 -9.642 1.00 73.06 95 LYS A O 1
ATOM 742 N N . LEU A 1 96 ? -16.050 -11.222 -11.162 1.00 64.75 96 LEU A N 1
ATOM 743 C CA . LEU A 1 96 ? -15.056 -10.460 -10.424 1.00 64.75 96 LEU A CA 1
ATOM 744 C C . LEU A 1 96 ? -15.742 -9.615 -9.342 1.00 64.75 96 LEU A C 1
ATOM 746 O O . LEU A 1 96 ? -16.809 -9.054 -9.596 1.00 64.75 96 LEU A O 1
ATOM 750 N N . PRO A 1 97 ? -15.116 -9.465 -8.161 1.00 53.66 97 PRO A N 1
ATOM 751 C CA . PRO A 1 97 ? -15.669 -8.700 -7.038 1.00 53.66 97 PRO A CA 1
ATOM 752 C C . PRO A 1 97 ? -15.842 -7.196 -7.326 1.00 53.66 97 PRO A C 1
ATOM 754 O O . PRO A 1 97 ? -16.371 -6.473 -6.493 1.00 53.66 97 PRO A O 1
ATOM 757 N N . PHE A 1 98 ? -15.423 -6.726 -8.504 1.00 54.09 98 PHE A N 1
ATOM 758 C CA . PHE A 1 98 ? -15.577 -5.351 -8.981 1.00 54.09 98 PHE A CA 1
ATOM 759 C C . PHE A 1 98 ? -16.515 -5.219 -10.199 1.00 54.09 98 PHE A C 1
ATOM 761 O O . PHE A 1 98 ? -16.578 -4.161 -10.824 1.00 54.09 98 PHE A O 1
ATOM 768 N N . TYR A 1 99 ? -17.247 -6.272 -10.578 1.00 44.69 99 TYR A N 1
ATOM 769 C CA . TYR A 1 99 ? -18.239 -6.177 -11.650 1.00 44.69 99 TYR A CA 1
ATOM 770 C C . TYR A 1 99 ? -19.368 -5.213 -11.295 1.00 44.69 99 TYR A C 1
ATOM 772 O O . TYR A 1 99 ? -20.039 -5.394 -10.284 1.00 44.69 99 TYR A O 1
ATOM 780 N N . GLY A 1 100 ? -19.613 -4.221 -12.150 1.00 52.16 100 GLY A N 1
ATOM 781 C CA . GLY A 1 100 ? -20.640 -3.203 -11.909 1.00 52.16 100 GLY A CA 1
ATOM 782 C C . GLY A 1 100 ? -20.168 -2.026 -11.053 1.00 52.16 100 GLY A C 1
ATOM 783 O O . GLY A 1 100 ? -20.944 -1.098 -10.852 1.00 52.16 100 GLY A O 1
ATOM 784 N N . HIS A 1 101 ? -18.909 -2.020 -10.605 1.00 52.47 101 HIS A N 1
ATOM 785 C CA . HIS A 1 101 ? -18.259 -0.799 -10.141 1.00 52.47 101 HIS A CA 1
ATOM 786 C C . HIS A 1 101 ? -17.663 -0.061 -11.345 1.00 52.47 101 HIS A C 1
ATOM 788 O O . HIS A 1 101 ? -16.956 -0.662 -12.159 1.00 52.47 101 HIS A O 1
ATOM 794 N N . ASP A 1 102 ? -17.969 1.230 -11.482 1.00 46.78 102 ASP A N 1
ATOM 795 C CA . ASP A 1 102 ? -17.486 2.077 -12.575 1.00 46.78 102 ASP A CA 1
ATOM 796 C C . ASP A 1 102 ? -15.962 2.269 -12.494 1.00 46.78 102 ASP A C 1
ATOM 798 O O . ASP A 1 102 ? -15.440 3.223 -11.926 1.00 46.78 102 ASP A O 1
ATOM 802 N N . ILE A 1 103 ? -15.215 1.356 -13.118 1.00 48.25 103 ILE A N 1
ATOM 803 C CA . ILE A 1 103 ? -13.762 1.484 -13.326 1.00 48.25 103 ILE A CA 1
ATOM 804 C C . ILE A 1 103 ? -13.439 2.733 -14.180 1.00 48.25 103 ILE A C 1
ATOM 806 O O . ILE A 1 103 ? -12.337 3.279 -14.109 1.00 48.25 103 ILE A O 1
ATOM 810 N N . LEU A 1 104 ? -14.405 3.224 -14.965 1.00 42.59 104 LEU A N 1
ATOM 811 C CA . LEU A 1 104 ? -14.259 4.380 -15.856 1.00 42.59 104 LEU A CA 1
ATOM 812 C C . LEU A 1 104 ? -14.237 5.740 -15.138 1.00 42.59 104 LEU A C 1
ATOM 814 O O . LEU A 1 104 ? -13.689 6.691 -15.705 1.00 42.59 104 LEU A O 1
ATOM 818 N N . GLU A 1 105 ? -14.742 5.841 -13.904 1.00 44.56 105 GLU A N 1
ATOM 819 C CA . GLU A 1 105 ? -14.606 7.074 -13.111 1.00 44.56 105 GLU A CA 1
ATOM 820 C C . GLU A 1 105 ? -13.151 7.313 -12.675 1.00 44.56 105 GLU A C 1
ATOM 822 O O . GLU A 1 105 ? -12.714 8.456 -12.590 1.00 44.56 105 GLU A O 1
ATOM 827 N N . ILE A 1 106 ? -12.361 6.251 -12.483 1.00 48.25 106 ILE A N 1
ATOM 828 C CA . ILE A 1 106 ? -10.975 6.352 -11.995 1.00 48.25 106 ILE A CA 1
ATOM 829 C C . ILE A 1 106 ? -10.000 6.740 -13.122 1.00 48.25 106 ILE A C 1
ATOM 831 O O . ILE A 1 106 ? -9.019 7.440 -12.886 1.00 48.25 106 ILE A O 1
ATOM 835 N N . ILE A 1 107 ? -10.259 6.316 -14.365 1.00 41.31 107 ILE A N 1
ATOM 836 C CA . ILE A 1 107 ? -9.303 6.466 -15.481 1.00 41.31 107 ILE A CA 1
ATOM 837 C C . ILE A 1 107 ? -9.427 7.833 -16.188 1.00 41.31 107 ILE A C 1
ATOM 839 O O . ILE A 1 107 ? -8.454 8.317 -16.770 1.00 41.31 107 ILE A O 1
ATOM 843 N N . SER A 1 108 ? -10.583 8.502 -16.112 1.00 36.78 108 SER A N 1
ATOM 844 C CA . SER A 1 108 ? -10.825 9.763 -16.841 1.00 36.78 108 SER A CA 1
ATOM 845 C C . SER A 1 108 ? -10.195 11.011 -16.194 1.00 36.78 108 SER A C 1
ATOM 847 O O . SER A 1 108 ? -10.183 12.077 -16.806 1.00 36.78 108 SER A O 1
ATOM 849 N N . VAL A 1 109 ? -9.624 10.900 -14.988 1.00 44.88 109 VAL A N 1
ATOM 850 C CA . VAL A 1 109 ? -9.141 12.046 -14.183 1.00 44.88 109 VAL A CA 1
ATOM 851 C C . VAL A 1 109 ? -7.724 12.516 -14.561 1.00 44.88 109 VAL A C 1
ATOM 853 O O . VAL A 1 109 ? -7.187 13.443 -13.965 1.00 44.88 109 VAL A O 1
ATOM 856 N N . ASN A 1 110 ? -7.117 11.957 -15.613 1.00 40.88 110 ASN A N 1
ATOM 857 C CA . ASN A 1 110 ? -5.834 12.447 -16.144 1.00 40.88 110 ASN A CA 1
ATOM 858 C C . ASN A 1 110 ? -5.918 13.831 -16.829 1.00 40.88 110 ASN A C 1
ATOM 860 O O . ASN A 1 110 ? -4.913 14.311 -17.355 1.00 40.88 110 ASN A O 1
ATOM 864 N N . SER A 1 111 ? -7.080 14.493 -16.827 1.00 36.16 111 SER A N 1
ATOM 865 C CA . SER A 1 111 ? -7.219 15.867 -17.324 1.00 36.16 111 SER A CA 1
ATOM 866 C C . SER A 1 111 ? -7.120 16.874 -16.178 1.00 36.16 111 SER A C 1
ATOM 868 O O . SER A 1 111 ? -8.076 17.122 -15.452 1.00 36.16 111 SER A O 1
ATOM 870 N N . LEU A 1 112 ? -5.934 17.468 -16.041 1.00 50.06 112 LEU A N 1
ATOM 871 C CA . LEU A 1 112 ? -5.692 18.679 -1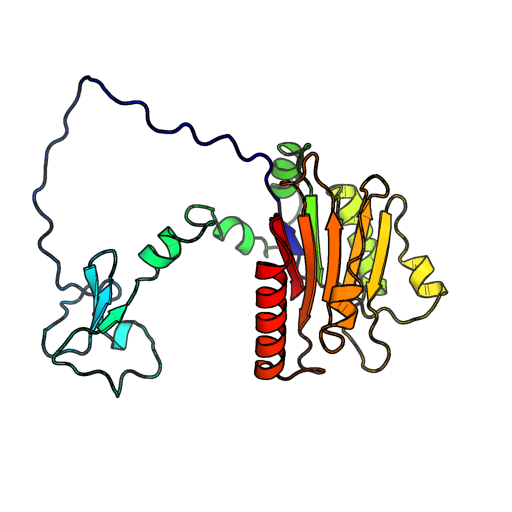5.261 1.00 50.06 112 LEU A CA 1
ATOM 872 C C . LEU A 1 112 ? -6.526 19.844 -15.823 1.00 50.06 112 LEU A C 1
ATOM 874 O O . LEU A 1 112 ? -6.129 20.424 -16.831 1.00 50.06 112 LEU A O 1
ATOM 878 N N . THR A 1 113 ? -7.615 20.234 -15.155 1.00 38.22 113 THR A N 1
ATOM 879 C CA . THR A 1 113 ? -8.202 21.582 -15.292 1.00 38.22 113 THR A CA 1
ATOM 880 C C . THR A 1 113 ? -8.815 22.089 -13.980 1.00 38.22 113 THR A C 1
ATOM 882 O O . THR A 1 113 ? -9.720 21.471 -13.430 1.00 38.22 113 THR A O 1
ATOM 885 N N . SER A 1 114 ? -8.259 23.219 -13.531 1.00 43.12 114 SER A N 1
ATOM 886 C CA . SER A 1 114 ? -8.778 24.345 -12.727 1.00 43.12 114 SER A CA 1
ATOM 887 C C . SER A 1 114 ? -10.186 24.313 -12.100 1.00 43.12 114 SER A C 1
ATOM 889 O O . SER A 1 114 ? -11.181 24.139 -12.797 1.00 43.12 114 SER A O 1
ATOM 891 N N . ASP A 1 115 ? -10.218 24.685 -10.813 1.00 45.66 115 ASP A N 1
ATOM 892 C CA . ASP A 1 115 ? -11.175 25.579 -10.134 1.00 45.66 115 ASP A CA 1
ATOM 893 C C . ASP A 1 115 ? -12.676 25.460 -10.466 1.00 45.66 115 ASP A C 1
ATOM 895 O O . ASP A 1 115 ? -13.220 26.237 -11.247 1.00 45.66 115 ASP A O 1
ATOM 899 N N . ASN A 1 116 ? -13.362 24.528 -9.793 1.00 45.94 116 ASN A N 1
ATOM 900 C CA . ASN A 1 116 ? -14.550 24.788 -8.957 1.00 45.94 116 ASN A CA 1
ATOM 901 C C . ASN A 1 116 ? -15.139 23.463 -8.429 1.00 45.94 116 ASN A C 1
ATOM 903 O O . ASN A 1 116 ? -15.760 22.694 -9.154 1.00 45.94 116 ASN A O 1
ATOM 907 N N . ASP A 1 117 ? -14.931 23.231 -7.134 1.00 53.06 117 ASP A N 1
ATOM 908 C CA . ASP A 1 117 ? -15.949 22.781 -6.177 1.00 53.06 117 ASP A CA 1
ATOM 909 C C . ASP A 1 117 ? -16.804 21.538 -6.495 1.00 53.06 117 ASP A C 1
ATOM 911 O O . ASP A 1 117 ? -18.028 21.554 -6.386 1.00 53.06 117 ASP A O 1
ATOM 915 N N . ASN A 1 118 ? -16.154 20.422 -6.835 1.00 60.22 118 ASN A N 1
ATOM 916 C CA . ASN A 1 118 ? -16.606 19.094 -6.407 1.00 60.22 118 ASN A CA 1
ATOM 917 C C . ASN A 1 118 ? -15.461 18.091 -6.540 1.00 60.22 118 ASN A C 1
ATOM 919 O O . ASN A 1 118 ? -15.386 17.310 -7.487 1.00 60.22 118 ASN A O 1
ATOM 923 N N . ASP A 1 119 ? -14.547 18.116 -5.572 1.00 76.12 119 ASP A N 1
ATOM 924 C CA . ASP A 1 119 ? -13.592 17.027 -5.401 1.00 76.12 119 ASP A CA 1
ATOM 925 C C . ASP A 1 119 ? -14.369 15.754 -5.034 1.00 76.12 119 ASP A C 1
ATOM 927 O O . ASP A 1 119 ? -14.771 15.532 -3.888 1.00 76.12 119 ASP A O 1
ATOM 931 N N . THR A 1 120 ? -14.643 14.934 -6.047 1.00 76.44 120 THR A N 1
ATOM 932 C CA . THR A 1 120 ? -15.426 13.704 -5.919 1.00 76.44 120 THR A CA 1
ATOM 933 C C . THR A 1 120 ? -14.777 12.738 -4.933 1.00 76.44 120 THR A C 1
ATOM 935 O O . THR A 1 120 ? -15.487 12.083 -4.171 1.00 76.44 120 THR A O 1
ATOM 938 N N . HIS A 1 121 ? -13.444 12.706 -4.863 1.00 77.06 121 HIS A N 1
ATOM 939 C CA . HIS A 1 121 ? -12.712 11.888 -3.903 1.00 77.06 121 HIS A CA 1
ATOM 940 C C . HIS A 1 121 ? -12.947 12.365 -2.471 1.00 77.06 121 HIS A C 1
ATOM 942 O O . HIS A 1 121 ? -13.260 11.540 -1.610 1.00 77.06 121 HIS A O 1
ATOM 948 N N . LEU A 1 122 ? -12.877 13.675 -2.207 1.00 79.38 122 LEU A N 1
ATOM 949 C CA . LEU A 1 122 ? -13.231 14.225 -0.892 1.00 79.38 122 LEU A CA 1
ATOM 950 C C . LEU A 1 122 ? -14.687 13.948 -0.533 1.00 79.38 122 LEU A C 1
ATOM 952 O O . LEU A 1 122 ? -14.966 13.570 0.603 1.00 79.38 122 LEU A O 1
ATOM 956 N N . ASN A 1 123 ? -15.601 14.070 -1.494 1.00 77.88 123 ASN A N 1
ATOM 957 C CA . ASN A 1 123 ? -17.020 13.792 -1.286 1.00 77.88 123 ASN A CA 1
ATOM 958 C C . ASN A 1 123 ? -17.288 12.324 -0.928 1.00 77.88 123 ASN A C 1
ATOM 960 O O . ASN A 1 123 ? -18.178 12.028 -0.133 1.00 77.88 123 ASN A O 1
ATOM 964 N N . ILE A 1 124 ? -16.531 11.382 -1.488 1.00 80.06 124 ILE A N 1
ATOM 965 C CA . ILE A 1 124 ? -16.645 9.970 -1.110 1.00 80.06 124 ILE A CA 1
ATOM 966 C C . ILE A 1 124 ? -16.001 9.743 0.267 1.00 80.06 124 ILE A C 1
ATOM 968 O O . ILE A 1 124 ? -16.603 9.124 1.146 1.00 80.06 124 ILE A O 1
ATOM 972 N N . LEU A 1 125 ? -14.811 10.297 0.505 1.00 80.31 125 LEU A N 1
ATOM 973 C CA . LEU A 1 125 ? -14.102 10.179 1.784 1.00 80.31 125 LEU A CA 1
ATOM 974 C C . LEU A 1 125 ? -14.865 10.808 2.959 1.00 80.31 125 LEU A C 1
ATOM 976 O O . LEU A 1 125 ? -14.711 10.352 4.095 1.00 80.31 125 LEU A O 1
ATOM 980 N N . SER A 1 126 ? -15.662 11.847 2.704 1.00 81.12 126 SER A N 1
ATOM 981 C CA . SER A 1 126 ? -16.513 12.506 3.696 1.00 81.12 126 SER A CA 1
ATOM 982 C C . SER A 1 126 ? -17.800 11.730 3.974 1.00 81.12 126 SER A C 1
ATOM 984 O O . SER A 1 126 ? -18.282 11.750 5.101 1.00 81.12 126 SER A O 1
ATOM 986 N N . LYS A 1 127 ? -18.327 10.971 3.005 1.00 80.19 127 LYS A N 1
ATOM 987 C CA . LYS A 1 127 ? -19.441 10.032 3.235 1.00 80.19 127 LYS A CA 1
ATOM 988 C C . LYS A 1 127 ? -19.016 8.817 4.063 1.00 80.19 127 LYS A C 1
ATOM 990 O O . LYS A 1 127 ? -19.809 8.286 4.833 1.00 80.19 127 LYS A O 1
ATOM 995 N N . HIS A 1 128 ? -17.756 8.402 3.943 1.00 77.19 128 HIS A N 1
ATOM 996 C CA . HIS A 1 128 ? -17.214 7.196 4.572 1.00 77.19 128 HIS A CA 1
ATOM 997 C C . HIS A 1 128 ? -16.242 7.502 5.728 1.00 77.19 128 HIS A C 1
ATOM 999 O O . HIS A 1 128 ? -15.184 6.894 5.833 1.00 77.19 128 HIS A O 1
ATOM 1005 N N . VAL A 1 129 ? -16.595 8.413 6.646 1.00 76.94 129 VAL A N 1
ATOM 1006 C CA . VAL A 1 129 ? -15.692 8.863 7.738 1.00 76.94 129 VAL A CA 1
ATOM 1007 C C . VAL A 1 129 ? -15.214 7.731 8.657 1.00 76.94 129 VAL A C 1
ATOM 1009 O O . VAL A 1 129 ? -14.109 7.794 9.182 1.00 76.94 129 VAL A O 1
ATOM 1012 N N . GLN A 1 130 ? -16.031 6.693 8.851 1.00 74.25 130 GLN A N 1
ATOM 1013 C CA . GLN A 1 130 ? -15.705 5.547 9.714 1.00 74.25 130 GLN A CA 1
ATOM 1014 C C . GLN A 1 130 ? -14.795 4.506 9.042 1.00 74.25 130 GLN A C 1
ATOM 1016 O O . GLN A 1 130 ? -14.403 3.530 9.680 1.00 74.25 130 GLN A O 1
ATOM 1021 N N . HIS A 1 131 ? -14.500 4.679 7.753 1.00 80.31 131 HIS A N 1
ATOM 1022 C CA . HIS A 1 131 ? -13.722 3.731 6.969 1.00 80.31 131 HIS A CA 1
ATOM 1023 C C . HIS A 1 131 ? -12.237 4.055 7.021 1.00 80.31 131 HIS A C 1
ATOM 1025 O O . HIS A 1 131 ? -11.845 5.217 7.099 1.00 80.31 131 HIS A O 1
ATOM 1031 N N . LEU A 1 132 ? -11.421 3.009 6.907 1.00 83.00 132 LEU A N 1
ATOM 1032 C CA . LEU A 1 132 ? -9.978 3.149 6.812 1.00 83.00 132 LEU A CA 1
ATOM 1033 C C . LEU A 1 132 ? -9.598 3.708 5.435 1.00 83.00 132 LEU A C 1
ATOM 1035 O O . LEU A 1 132 ? -9.864 3.090 4.401 1.00 83.00 132 LEU A O 1
ATOM 1039 N N . LYS A 1 133 ? -8.952 4.873 5.425 1.00 87.56 133 LYS A N 1
ATOM 1040 C CA . LYS A 1 133 ? -8.537 5.578 4.208 1.00 87.56 133 LYS A CA 1
ATOM 1041 C C . LYS A 1 133 ? -7.102 5.205 3.855 1.00 87.56 133 LYS A C 1
ATOM 1043 O O . LYS A 1 133 ? -6.173 5.628 4.544 1.00 87.56 133 LYS A O 1
ATOM 1048 N N . ILE A 1 134 ? -6.915 4.437 2.782 1.00 89.44 134 ILE A N 1
ATOM 1049 C CA . ILE A 1 134 ? -5.591 3.991 2.333 1.00 89.44 134 ILE A CA 1
ATOM 1050 C C . ILE A 1 134 ? -5.250 4.652 0.996 1.00 89.44 134 ILE A C 1
ATOM 1052 O O . ILE A 1 134 ? -6.028 4.603 0.043 1.00 89.44 134 ILE A O 1
ATOM 1056 N N . MET A 1 135 ? -4.062 5.245 0.915 1.00 89.94 135 MET A N 1
ATOM 1057 C CA . MET A 1 135 ? -3.503 5.778 -0.327 1.00 89.94 135 MET A CA 1
ATOM 1058 C C . MET A 1 135 ? -2.294 4.952 -0.763 1.00 89.94 135 MET A C 1
ATOM 1060 O O . MET A 1 135 ? -1.473 4.575 0.076 1.00 89.94 135 MET A O 1
ATOM 1064 N N . HIS A 1 136 ? -2.151 4.724 -2.069 1.00 90.94 136 HIS A N 1
ATOM 1065 C CA . HIS A 1 136 ? -0.870 4.355 -2.668 1.00 90.94 136 HIS A CA 1
ATOM 1066 C C . HIS A 1 136 ? -0.343 5.484 -3.551 1.00 90.94 136 HIS A C 1
ATOM 1068 O O . HIS A 1 136 ? -1.098 6.065 -4.336 1.00 90.94 136 HIS A O 1
ATOM 1074 N N . ILE A 1 137 ? 0.948 5.790 -3.420 1.00 86.75 137 ILE A N 1
ATOM 1075 C CA . ILE A 1 137 ? 1.630 6.757 -4.277 1.00 86.75 137 ILE A CA 1
ATOM 1076 C C . ILE A 1 137 ? 3.038 6.296 -4.646 1.00 86.75 137 ILE A C 1
ATOM 1078 O O . ILE A 1 137 ? 3.888 6.034 -3.792 1.00 86.75 137 ILE A O 1
ATOM 1082 N N . ASN A 1 138 ? 3.311 6.302 -5.945 1.00 89.62 138 ASN A N 1
ATOM 1083 C CA . ASN A 1 138 ? 4.669 6.213 -6.452 1.00 89.62 138 ASN A CA 1
ATOM 1084 C C . ASN A 1 138 ? 5.344 7.580 -6.343 1.00 89.62 138 ASN A C 1
ATOM 1086 O O . ASN A 1 138 ? 5.023 8.499 -7.101 1.00 89.62 138 ASN A O 1
ATOM 1090 N N . THR A 1 139 ? 6.269 7.729 -5.398 1.00 85.12 139 THR A N 1
ATOM 1091 C CA . THR A 1 139 ? 6.873 9.042 -5.115 1.00 85.12 139 THR A CA 1
ATOM 1092 C C . THR A 1 139 ? 7.978 9.415 -6.104 1.00 85.12 139 THR A C 1
ATOM 1094 O O . THR A 1 139 ? 8.265 10.596 -6.269 1.00 85.12 139 THR A O 1
ATOM 1097 N N . ARG A 1 140 ? 8.583 8.445 -6.809 1.00 83.19 140 ARG A N 1
ATOM 1098 C CA . ARG A 1 140 ? 9.719 8.661 -7.731 1.00 83.19 140 ARG A CA 1
ATOM 1099 C C . ARG A 1 140 ? 10.804 9.586 -7.158 1.00 83.19 140 ARG A C 1
ATOM 1101 O O . ARG A 1 140 ? 11.357 10.393 -7.905 1.00 83.19 140 ARG A O 1
ATOM 1108 N N . SER A 1 141 ? 11.093 9.457 -5.858 1.00 85.94 141 SER A N 1
ATOM 1109 C CA . SER A 1 141 ? 11.844 10.370 -4.970 1.00 85.94 141 SER A CA 1
ATOM 1110 C C . SER A 1 141 ? 10.965 11.126 -3.972 1.00 85.94 141 SER A C 1
ATOM 1112 O O . SER A 1 141 ? 10.480 12.230 -4.228 1.00 85.94 141 SER A O 1
ATOM 1114 N N . MET A 1 142 ? 10.896 10.562 -2.763 1.00 87.56 142 MET A N 1
ATOM 1115 C CA . MET A 1 142 ? 10.191 11.116 -1.609 1.00 87.56 142 MET A CA 1
ATOM 1116 C C . MET A 1 142 ? 10.582 12.562 -1.317 1.00 87.56 142 MET A C 1
ATOM 1118 O O . MET A 1 142 ? 9.713 13.392 -1.090 1.00 87.56 142 MET A O 1
ATOM 1122 N N . VAL A 1 143 ? 11.881 12.876 -1.331 1.00 88.00 143 VAL A N 1
ATOM 1123 C CA . VAL A 1 143 ? 12.388 14.199 -0.927 1.00 88.00 143 VAL A CA 1
ATOM 1124 C C . VAL A 1 143 ? 11.842 15.298 -1.839 1.00 88.00 143 VAL A C 1
ATOM 1126 O O . VAL A 1 143 ? 11.447 16.352 -1.361 1.00 88.00 143 VAL A O 1
ATOM 1129 N N . SER A 1 144 ? 11.768 15.042 -3.147 1.00 84.31 144 SER A N 1
ATOM 1130 C CA . SER A 1 144 ? 11.257 16.014 -4.124 1.00 84.31 144 SER A CA 1
ATOM 1131 C C . SER A 1 144 ? 9.733 16.109 -4.161 1.00 84.31 144 SER A C 1
ATOM 1133 O O . SER A 1 144 ? 9.199 17.122 -4.602 1.00 84.31 144 SER A O 1
ATOM 1135 N N . THR A 1 145 ? 9.020 15.061 -3.745 1.00 82.50 145 THR A N 1
ATOM 1136 C CA . THR A 1 145 ? 7.549 15.036 -3.740 1.00 82.50 145 THR A CA 1
ATOM 1137 C C . THR A 1 145 ? 6.948 15.289 -2.361 1.00 82.50 145 THR A C 1
ATOM 1139 O O . THR A 1 145 ? 5.730 15.223 -2.221 1.00 82.50 145 THR A O 1
ATOM 1142 N N . PHE A 1 146 ? 7.776 15.555 -1.348 1.00 88.50 146 PHE A N 1
ATOM 1143 C CA . PHE A 1 146 ? 7.346 15.596 0.047 1.00 88.50 146 PHE A CA 1
ATOM 1144 C C . PHE A 1 146 ? 6.305 16.687 0.312 1.00 88.50 146 PHE A C 1
ATOM 1146 O O . PHE A 1 146 ? 5.266 16.399 0.895 1.00 88.50 146 PHE A O 1
ATOM 1153 N N . ASP A 1 147 ? 6.517 17.901 -0.196 1.00 83.81 147 ASP A N 1
ATOM 1154 C CA . ASP A 1 147 ? 5.571 19.006 0.008 1.00 83.81 147 ASP A CA 1
ATOM 1155 C C . ASP A 1 147 ? 4.199 18.701 -0.609 1.00 83.81 147 ASP A C 1
ATOM 1157 O O . ASP A 1 147 ? 3.162 18.914 0.016 1.00 83.81 147 ASP A O 1
ATOM 1161 N N . HIS A 1 148 ? 4.184 18.111 -1.808 1.00 82.94 148 HIS A N 1
ATOM 1162 C CA . HIS A 1 148 ? 2.947 17.664 -2.451 1.00 82.94 148 HIS A CA 1
ATOM 1163 C C . HIS A 1 148 ? 2.248 16.568 -1.640 1.00 82.94 148 HIS A C 1
ATOM 1165 O O . HIS A 1 148 ? 1.027 16.595 -1.498 1.00 82.94 148 HIS A O 1
ATOM 1171 N N . LEU A 1 149 ? 3.014 15.626 -1.081 1.00 85.31 149 LEU A N 1
ATOM 1172 C CA . LEU A 1 149 ? 2.480 14.592 -0.202 1.00 85.31 149 LEU A CA 1
ATOM 1173 C C . LEU A 1 149 ? 1.835 15.214 1.046 1.00 85.31 149 LEU A C 1
ATOM 1175 O O . LEU A 1 149 ? 0.712 14.850 1.385 1.00 85.31 149 LEU A O 1
ATOM 1179 N N . CYS A 1 150 ? 2.491 16.180 1.688 1.00 87.44 150 CYS A N 1
ATOM 1180 C CA . CYS A 1 150 ? 1.947 16.890 2.846 1.00 87.44 150 CYS A CA 1
ATOM 1181 C C . CYS A 1 150 ? 0.625 17.599 2.518 1.00 87.44 150 CYS A C 1
ATOM 1183 O O . CYS A 1 150 ? -0.352 17.422 3.245 1.00 87.44 150 CYS A O 1
ATOM 1185 N N . LEU A 1 151 ? 0.552 18.305 1.384 1.00 84.56 151 LEU A N 1
ATOM 1186 C CA . LEU A 1 151 ? -0.684 18.953 0.925 1.00 84.56 151 LEU A CA 1
ATOM 1187 C C . LEU A 1 151 ? -1.819 17.943 0.689 1.00 84.56 151 LEU A C 1
ATOM 1189 O O . LEU A 1 151 ? -2.975 18.202 1.023 1.00 84.56 151 LEU A O 1
ATOM 1193 N N . MET A 1 152 ? -1.508 16.767 0.138 1.00 83.88 152 MET A N 1
ATOM 1194 C CA . MET A 1 152 ? -2.499 15.703 -0.046 1.00 83.88 152 MET A CA 1
ATOM 1195 C C . MET A 1 152 ? -2.982 15.128 1.286 1.00 83.88 152 MET A C 1
ATOM 1197 O O . MET A 1 152 ? -4.167 14.836 1.438 1.00 83.88 152 MET A O 1
ATOM 1201 N N . ILE A 1 153 ? -2.086 14.966 2.256 1.00 88.00 153 ILE A N 1
ATOM 1202 C CA . ILE A 1 153 ? -2.434 14.471 3.589 1.00 88.00 153 ILE A CA 1
ATOM 1203 C C . ILE A 1 153 ? -3.351 15.451 4.305 1.00 88.00 153 ILE A C 1
ATOM 1205 O O . ILE A 1 153 ? -4.347 15.023 4.885 1.00 88.00 153 ILE A O 1
ATOM 1209 N N . GLU A 1 154 ? -3.043 16.744 4.233 1.00 87.50 154 GLU A N 1
ATOM 1210 C CA . GLU A 1 154 ? -3.874 17.799 4.809 1.00 87.50 154 GLU A CA 1
ATOM 1211 C C . GLU A 1 154 ? -5.263 17.829 4.160 1.00 87.50 154 GLU A C 1
ATOM 1213 O O . GLU A 1 154 ? -6.272 17.891 4.859 1.00 87.50 154 GLU A O 1
ATOM 1218 N N . ARG A 1 155 ? -5.327 17.689 2.830 1.00 85.50 155 ARG A N 1
ATOM 1219 C CA . ARG A 1 155 ? -6.587 17.700 2.078 1.00 85.50 155 ARG A CA 1
ATOM 1220 C C . ARG A 1 155 ? -7.465 16.478 2.358 1.00 85.50 155 ARG A C 1
ATOM 1222 O O . ARG A 1 155 ? -8.644 16.633 2.651 1.00 85.50 155 ARG A O 1
ATOM 1229 N N . TYR A 1 156 ? -6.920 15.266 2.246 1.00 85.50 156 TYR A N 1
ATOM 1230 C CA . TYR A 1 156 ? -7.709 14.023 2.231 1.00 85.50 156 TYR A CA 1
ATOM 1231 C C . TYR A 1 156 ? -7.716 13.254 3.562 1.00 85.50 156 TYR A C 1
ATOM 1233 O O . TYR A 1 156 ? -8.542 12.353 3.751 1.00 85.50 156 TYR A O 1
ATOM 1241 N N . ALA A 1 157 ? -6.819 13.603 4.490 1.00 88.62 157 ALA A N 1
ATOM 1242 C CA . ALA A 1 157 ? -6.711 13.023 5.827 1.00 88.62 157 ALA A CA 1
ATOM 1243 C C . ALA A 1 157 ? -6.605 11.482 5.844 1.00 88.62 157 ALA A C 1
ATOM 1245 O O . ALA A 1 157 ? -7.284 10.820 6.639 1.00 88.62 157 ALA A O 1
ATOM 1246 N N . PHE A 1 158 ? -5.759 10.915 4.975 1.00 90.00 158 PHE A N 1
ATOM 1247 C CA . PHE A 1 158 ? -5.522 9.467 4.865 1.00 90.00 158 PHE A CA 1
ATOM 1248 C C . PHE A 1 158 ? -5.099 8.833 6.188 1.00 90.00 158 PHE A C 1
ATOM 1250 O O . PHE A 1 158 ? -4.377 9.428 6.964 1.00 90.00 158 PHE A O 1
ATOM 1257 N N . ASP A 1 159 ? -5.514 7.605 6.460 1.00 91.88 159 ASP A N 1
ATOM 1258 C CA . ASP A 1 159 ? -5.109 6.892 7.673 1.00 91.88 159 ASP A CA 1
ATOM 1259 C C . ASP A 1 159 ? -3.778 6.169 7.486 1.00 91.88 159 ASP A C 1
ATOM 1261 O O . ASP A 1 159 ? -2.950 6.103 8.400 1.00 91.88 159 ASP A O 1
ATOM 1265 N N . ILE A 1 160 ? -3.580 5.629 6.283 1.00 94.25 160 ILE A N 1
ATOM 1266 C CA . ILE A 1 160 ? -2.384 4.896 5.894 1.00 94.25 160 ILE A CA 1
ATOM 1267 C C . ILE A 1 160 ? -1.989 5.301 4.485 1.00 94.25 160 ILE A C 1
ATOM 1269 O O . ILE A 1 160 ? -2.820 5.394 3.583 1.00 94.25 160 ILE A O 1
ATOM 1273 N N . ILE A 1 161 ? -0.696 5.501 4.287 1.00 94.44 161 ILE A N 1
ATOM 1274 C CA . ILE A 1 161 ? -0.123 5.906 3.015 1.00 94.44 161 ILE A CA 1
ATOM 1275 C C . ILE A 1 161 ? 0.986 4.934 2.691 1.00 94.44 161 ILE A C 1
ATOM 1277 O O . ILE A 1 161 ? 1.974 4.843 3.408 1.00 94.44 161 ILE A O 1
ATOM 1281 N N . THR A 1 162 ? 0.809 4.205 1.607 1.00 95.19 162 THR A N 1
ATOM 1282 C CA . THR A 1 162 ? 1.765 3.244 1.077 1.00 95.19 162 THR A CA 1
ATOM 1283 C C . THR A 1 162 ? 2.490 3.855 -0.106 1.00 95.19 162 THR A C 1
ATOM 1285 O O . THR A 1 162 ? 1.922 4.648 -0.857 1.00 95.19 162 THR A O 1
ATOM 1288 N N . MET A 1 163 ? 3.774 3.544 -0.235 1.00 92.88 163 MET A N 1
ATOM 1289 C CA . MET A 1 163 ? 4.633 4.210 -1.202 1.00 92.88 163 MET A CA 1
ATOM 1290 C C . MET A 1 163 ? 5.612 3.235 -1.830 1.00 92.88 163 MET A C 1
ATOM 1292 O O . MET A 1 163 ? 6.158 2.353 -1.156 1.00 92.88 163 MET A O 1
ATOM 1296 N N . SER A 1 164 ? 5.858 3.467 -3.109 1.00 91.88 164 SER A N 1
ATOM 1297 C CA . SER A 1 164 ? 6.880 2.845 -3.943 1.00 91.88 164 SER A CA 1
ATOM 1298 C C . SER A 1 164 ? 7.847 3.927 -4.453 1.00 91.88 164 SER A C 1
ATOM 1300 O O . SER A 1 164 ? 7.578 5.135 -4.368 1.00 91.88 164 SER A O 1
ATOM 1302 N N . GLU A 1 165 ? 9.010 3.488 -4.939 1.00 90.31 165 GLU A N 1
ATOM 1303 C CA . GLU A 1 165 ? 10.081 4.347 -5.454 1.00 90.31 165 GLU A CA 1
ATOM 1304 C C . GLU A 1 165 ? 10.424 5.536 -4.539 1.00 90.31 165 GLU A C 1
ATOM 1306 O O . GLU A 1 165 ? 10.547 6.678 -4.987 1.00 90.31 165 GLU A O 1
ATOM 1311 N N . THR A 1 166 ? 10.610 5.273 -3.244 1.00 88.69 166 THR A N 1
ATOM 1312 C CA . THR A 1 166 ? 10.915 6.332 -2.267 1.00 88.69 166 THR A CA 1
ATOM 1313 C C . THR A 1 166 ? 12.263 7.001 -2.526 1.00 88.69 166 THR A C 1
ATOM 1315 O O . THR A 1 166 ? 12.425 8.186 -2.236 1.00 88.69 166 THR A O 1
ATOM 1318 N N . TRP A 1 167 ? 13.232 6.252 -3.068 1.00 89.81 167 TRP A N 1
ATOM 1319 C CA . TRP A 1 167 ? 14.619 6.674 -3.322 1.00 89.81 167 TRP A CA 1
ATOM 1320 C C . TRP A 1 167 ? 15.316 7.250 -2.079 1.00 89.81 167 TRP A C 1
ATOM 1322 O O . TRP A 1 167 ? 16.312 7.973 -2.180 1.00 89.81 167 TRP A O 1
ATOM 1332 N N . LEU A 1 168 ? 14.794 6.924 -0.897 1.00 88.06 168 LEU A N 1
ATOM 1333 C CA . LEU A 1 168 ? 15.399 7.279 0.371 1.00 88.06 168 LEU A CA 1
ATOM 1334 C C . LEU A 1 168 ? 16.649 6.426 0.577 1.00 88.06 168 LEU A C 1
ATOM 1336 O O . LEU A 1 168 ? 16.665 5.231 0.282 1.00 88.06 168 LEU A O 1
ATOM 1340 N N . LYS A 1 169 ? 17.690 7.066 1.101 1.00 84.38 169 LYS A N 1
ATOM 1341 C CA . LYS A 1 169 ? 18.932 6.421 1.535 1.00 84.38 169 LYS A CA 1
ATOM 1342 C C . LYS A 1 169 ? 18.996 6.441 3.054 1.00 84.38 169 LYS A C 1
ATOM 1344 O O . LYS A 1 169 ? 18.311 7.253 3.680 1.00 84.38 169 LYS A O 1
ATOM 1349 N N . GLU A 1 170 ? 19.841 5.604 3.645 1.00 80.94 170 GLU A N 1
ATOM 1350 C CA . GLU A 1 170 ? 20.155 5.665 5.079 1.00 80.94 170 GLU A CA 1
ATOM 1351 C C . GLU A 1 170 ? 20.942 6.945 5.438 1.00 80.94 170 GLU A C 1
ATOM 1353 O O . GLU A 1 170 ? 22.144 6.937 5.689 1.00 80.94 170 GLU A O 1
ATOM 1358 N N . ASN A 1 171 ? 20.255 8.090 5.421 1.00 84.50 171 ASN A N 1
ATOM 1359 C CA . ASN A 1 171 ? 20.771 9.390 5.831 1.00 84.50 171 ASN A CA 1
ATOM 1360 C C . ASN A 1 171 ? 19.801 10.027 6.830 1.00 84.50 171 ASN A C 1
ATOM 1362 O O . ASN A 1 171 ? 18.668 10.361 6.481 1.00 84.50 171 ASN A O 1
ATOM 1366 N N . ASN A 1 172 ? 20.271 10.238 8.060 1.00 84.50 172 ASN A N 1
ATOM 1367 C CA . ASN A 1 172 ? 19.449 10.732 9.165 1.00 84.50 172 ASN A CA 1
ATOM 1368 C C . ASN A 1 172 ? 18.790 12.089 8.882 1.00 84.50 172 ASN A C 1
ATOM 1370 O O . ASN A 1 172 ? 17.638 12.280 9.255 1.00 84.50 172 ASN A O 1
ATOM 1374 N N . LEU A 1 173 ? 19.477 13.009 8.195 1.00 84.31 173 LEU A N 1
ATOM 1375 C CA . LEU A 1 173 ? 18.922 14.331 7.884 1.00 84.31 173 LEU A CA 1
ATOM 1376 C C . LEU A 1 173 ? 17.763 14.228 6.886 1.00 84.31 173 LEU A C 1
ATOM 1378 O O . LEU A 1 173 ? 16.745 14.896 7.047 1.00 84.31 173 LEU A O 1
ATOM 1382 N N . LEU A 1 174 ? 17.890 13.353 5.882 1.00 84.19 174 LEU A N 1
ATOM 1383 C CA . LEU A 1 174 ? 16.820 13.110 4.911 1.00 84.19 174 LEU A CA 1
ATOM 1384 C C . LEU A 1 174 ? 15.632 12.394 5.555 1.00 84.19 174 LEU A C 1
ATOM 1386 O O . LEU A 1 174 ? 14.492 12.748 5.279 1.00 84.19 174 LEU A O 1
ATOM 1390 N N . LEU A 1 175 ? 15.893 11.419 6.430 1.00 85.50 175 LEU A N 1
ATOM 1391 C CA . LEU A 1 175 ? 14.846 10.709 7.168 1.00 85.50 175 LEU A CA 1
ATOM 1392 C C . LEU A 1 175 ? 14.082 11.647 8.115 1.00 85.50 175 LEU A C 1
ATOM 1394 O O . LEU A 1 175 ? 12.860 11.561 8.211 1.00 85.50 175 LEU A O 1
ATOM 1398 N N . GLN A 1 176 ? 14.781 12.588 8.756 1.00 87.94 176 GLN A N 1
ATOM 1399 C CA . GLN A 1 176 ? 14.149 13.618 9.576 1.00 87.94 176 GLN A CA 1
ATOM 1400 C C . GLN A 1 176 ? 13.301 14.577 8.730 1.00 87.94 176 GLN A C 1
ATOM 1402 O O . GLN A 1 176 ? 12.180 14.887 9.120 1.00 87.94 176 GLN A O 1
ATOM 1407 N N . HIS A 1 177 ? 13.800 15.003 7.563 1.00 88.12 177 HIS A N 1
ATOM 1408 C CA . HIS A 1 177 ? 13.061 15.879 6.649 1.00 88.12 177 HIS A CA 1
ATOM 1409 C C . HIS A 1 177 ? 11.728 15.267 6.209 1.00 88.12 177 HIS A C 1
ATOM 1411 O O . HIS A 1 177 ? 10.729 15.968 6.124 1.00 88.12 177 HIS A O 1
ATOM 1417 N N . VAL A 1 178 ? 11.695 13.956 5.961 1.00 90.88 178 VAL A N 1
ATOM 1418 C CA . VAL A 1 178 ? 10.478 13.260 5.520 1.00 90.88 178 VAL A CA 1
ATOM 1419 C C . VAL A 1 178 ? 9.599 12.790 6.686 1.00 90.88 178 VAL A C 1
ATOM 1421 O O . VAL A 1 178 ? 8.793 11.877 6.538 1.0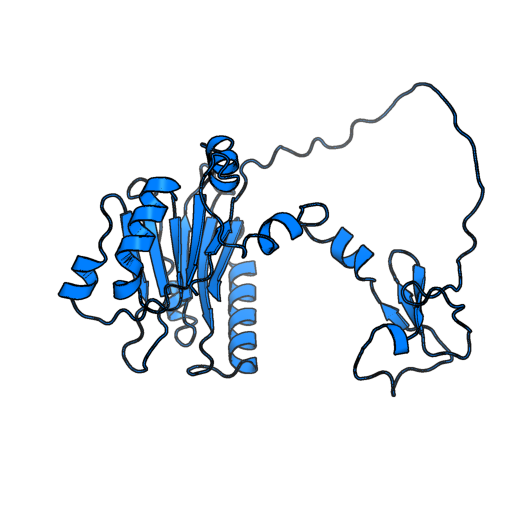0 90.88 178 VAL A O 1
ATOM 1424 N N . THR A 1 179 ? 9.736 13.369 7.876 1.00 92.88 179 THR A N 1
ATOM 1425 C CA . THR A 1 179 ? 8.849 13.046 9.001 1.00 92.88 179 THR A CA 1
ATOM 1426 C C . THR A 1 179 ? 7.570 13.873 8.918 1.00 92.88 179 THR A C 1
ATOM 1428 O O . THR A 1 179 ? 7.619 15.088 8.759 1.00 92.88 179 THR A O 1
ATOM 1431 N N . ILE A 1 180 ? 6.418 13.212 9.048 1.00 94.00 180 ILE A N 1
ATOM 1432 C CA . ILE A 1 180 ? 5.098 13.844 8.964 1.00 94.00 180 ILE A CA 1
ATOM 1433 C C . ILE A 1 180 ? 4.475 13.829 10.364 1.00 94.00 180 ILE A C 1
ATOM 1435 O O . ILE A 1 180 ? 4.267 12.741 10.906 1.00 94.00 180 ILE A O 1
ATOM 1439 N N . PRO A 1 181 ? 4.181 14.994 10.972 1.00 93.88 181 PRO A N 1
ATOM 1440 C CA . PRO A 1 181 ? 3.566 15.051 12.296 1.00 93.88 181 PRO A CA 1
ATOM 1441 C C . PRO A 1 181 ? 2.255 14.255 12.370 1.00 93.88 181 PRO A C 1
ATOM 1443 O O . PRO A 1 181 ? 1.408 14.358 11.484 1.00 93.88 181 PRO A O 1
ATOM 1446 N N . GLY A 1 182 ? 2.082 13.460 13.431 1.00 95.12 182 GLY A N 1
ATOM 1447 C CA . GLY A 1 182 ? 0.902 12.611 13.630 1.00 95.12 182 GLY A CA 1
ATOM 1448 C C . GLY A 1 182 ? 0.938 11.279 12.872 1.00 95.12 182 GLY A C 1
ATOM 1449 O O . GLY A 1 182 ? -0.025 10.509 12.958 1.00 95.12 182 GLY A O 1
ATOM 1450 N N . TYR A 1 183 ? 2.029 10.982 12.155 1.00 96.50 183 TYR A N 1
ATOM 1451 C CA . TYR A 1 183 ? 2.244 9.706 11.479 1.00 96.50 183 TYR A CA 1
ATOM 1452 C C . TYR A 1 183 ? 3.540 9.036 11.930 1.00 96.50 183 TYR A C 1
ATOM 1454 O O . TYR A 1 183 ? 4.625 9.616 11.917 1.00 96.50 183 TYR A O 1
ATOM 1462 N N . VAL A 1 184 ? 3.438 7.738 12.199 1.00 96.06 184 VAL A N 1
ATOM 1463 C CA . VAL A 1 184 ? 4.583 6.833 12.278 1.00 96.06 184 VAL A CA 1
ATOM 1464 C C . VAL A 1 184 ? 4.936 6.364 10.874 1.00 96.06 184 VAL A C 1
ATOM 1466 O O . VAL A 1 184 ? 4.051 6.079 10.068 1.00 96.06 184 VAL A O 1
ATOM 1469 N N . HIS A 1 185 ? 6.227 6.228 10.582 1.00 94.31 185 HIS A N 1
ATOM 1470 C CA . HIS A 1 185 ? 6.693 5.732 9.293 1.00 94.31 185 HIS A CA 1
ATOM 1471 C C . HIS A 1 185 ? 7.559 4.483 9.409 1.00 94.31 185 HIS A C 1
ATOM 1473 O O . HIS A 1 185 ? 8.244 4.239 10.403 1.00 94.31 185 HIS A O 1
ATOM 1479 N N . ALA A 1 186 ? 7.545 3.683 8.350 1.00 93.88 186 ALA A N 1
ATOM 1480 C CA . ALA A 1 186 ? 8.415 2.537 8.182 1.00 93.88 186 ALA A CA 1
ATOM 1481 C C . ALA A 1 186 ? 8.907 2.485 6.737 1.00 93.88 186 ALA A C 1
ATOM 1483 O O . ALA A 1 186 ? 8.106 2.439 5.806 1.00 93.88 186 ALA A O 1
ATOM 1484 N N . PHE A 1 187 ? 10.226 2.431 6.560 1.00 93.19 187 PHE A N 1
ATOM 1485 C CA . PHE A 1 187 ? 10.849 2.333 5.244 1.00 93.19 187 PHE A CA 1
ATOM 1486 C C . PHE A 1 187 ? 11.618 1.023 5.074 1.00 93.19 187 PHE A C 1
ATOM 1488 O O . PHE A 1 187 ? 12.119 0.433 6.041 1.00 93.19 187 PHE A O 1
ATOM 1495 N N . ASN A 1 188 ? 11.686 0.568 3.827 1.00 91.88 188 ASN A N 1
ATOM 1496 C CA . ASN A 1 188 ? 12.653 -0.396 3.324 1.00 91.88 188 ASN A CA 1
ATOM 1497 C C . ASN A 1 188 ? 13.403 0.286 2.175 1.00 91.88 188 ASN A C 1
ATOM 1499 O O . ASN A 1 188 ? 12.938 0.280 1.036 1.00 91.88 188 ASN A O 1
ATOM 1503 N N . ASN A 1 189 ? 14.530 0.909 2.516 1.00 88.44 189 ASN A N 1
ATOM 1504 C CA . ASN A 1 189 ? 15.363 1.672 1.590 1.00 88.44 189 ASN A CA 1
ATOM 1505 C C . ASN A 1 189 ? 16.249 0.751 0.745 1.00 88.44 189 ASN A C 1
ATOM 1507 O O . ASN A 1 189 ? 16.592 -0.357 1.167 1.00 88.44 189 ASN A O 1
ATOM 1511 N N . ARG A 1 190 ? 16.635 1.233 -0.441 1.00 85.50 190 ARG A N 1
ATOM 1512 C CA . ARG A 1 190 ? 17.567 0.551 -1.343 1.00 85.50 190 ARG A CA 1
ATOM 1513 C C . ARG A 1 190 ? 18.820 1.400 -1.530 1.00 85.50 190 ARG A C 1
ATOM 1515 O O . ARG A 1 190 ? 18.794 2.392 -2.248 1.00 85.50 190 ARG A O 1
ATOM 1522 N N . ASP A 1 191 ? 19.932 0.979 -0.928 1.00 75.44 191 ASP A N 1
ATOM 1523 C CA . ASP A 1 191 ? 21.159 1.792 -0.936 1.00 75.44 191 ASP A CA 1
ATOM 1524 C C . ASP A 1 191 ? 22.090 1.518 -2.128 1.00 75.44 191 ASP A C 1
ATOM 1526 O O . ASP A 1 191 ? 22.830 2.405 -2.554 1.00 75.44 191 ASP A O 1
ATOM 1530 N N . LYS A 1 192 ? 22.074 0.298 -2.686 1.00 77.94 192 LYS A N 1
ATOM 1531 C CA . LYS A 1 192 ? 23.098 -0.151 -3.655 1.00 77.94 192 LYS A CA 1
ATOM 1532 C C . LYS A 1 192 ? 22.906 0.378 -5.075 1.00 77.94 192 LYS A C 1
ATOM 1534 O O . LYS A 1 192 ? 23.883 0.570 -5.791 1.00 77.94 192 LYS A O 1
ATOM 1539 N N . ILE A 1 193 ? 21.660 0.556 -5.504 1.00 80.94 193 ILE A N 1
ATOM 1540 C CA . ILE A 1 193 ? 21.305 0.925 -6.879 1.00 80.94 193 ILE A CA 1
ATOM 1541 C C . ILE A 1 193 ? 20.386 2.136 -6.814 1.00 80.94 193 ILE A C 1
ATOM 1543 O O . ILE A 1 193 ? 19.549 2.236 -5.919 1.00 80.94 193 ILE A O 1
ATOM 1547 N N . ARG A 1 194 ? 20.534 3.053 -7.774 1.00 81.31 194 ARG A N 1
ATOM 1548 C CA . ARG A 1 194 ? 19.642 4.206 -7.903 1.00 81.31 194 ARG A CA 1
ATOM 1549 C C . ARG A 1 194 ? 18.185 3.749 -8.040 1.00 81.31 194 ARG A C 1
ATOM 1551 O O . ARG A 1 194 ? 17.874 2.792 -8.746 1.00 81.31 194 ARG A O 1
ATOM 1558 N N . GLY A 1 195 ? 17.293 4.491 -7.400 1.00 83.31 195 GLY A N 1
ATOM 1559 C CA . GLY A 1 195 ? 15.858 4.247 -7.448 1.00 83.31 195 GLY A CA 1
ATOM 1560 C C . GLY A 1 195 ? 15.399 3.138 -6.506 1.00 83.31 195 GLY A C 1
ATOM 1561 O O . GLY A 1 195 ? 16.224 2.533 -5.829 1.00 83.31 195 GLY A O 1
ATOM 1562 N N . GLY A 1 196 ? 14.097 2.856 -6.500 1.00 88.31 196 GLY A N 1
ATOM 1563 C CA . GLY A 1 196 ? 13.479 1.811 -5.678 1.00 88.31 196 GLY A CA 1
ATOM 1564 C C . GLY A 1 196 ? 13.222 2.222 -4.232 1.00 88.31 196 GLY A C 1
ATOM 1565 O O . GLY A 1 196 ? 13.140 3.412 -3.914 1.00 88.31 196 GLY A O 1
ATOM 1566 N N . GLY A 1 197 ? 13.071 1.217 -3.375 1.00 91.06 197 GLY A N 1
ATOM 1567 C CA . GLY A 1 197 ? 12.627 1.382 -1.997 1.00 91.06 197 GLY A CA 1
ATOM 1568 C C . GLY A 1 197 ? 11.110 1.531 -1.862 1.00 91.06 197 GLY A C 1
ATOM 1569 O O . GLY A 1 197 ? 10.421 2.046 -2.744 1.00 91.06 197 GLY A O 1
ATOM 1570 N N . VAL A 1 198 ? 10.596 1.076 -0.722 1.00 94.38 198 VAL A N 1
ATOM 1571 C CA . VAL A 1 198 ? 9.172 1.144 -0.365 1.00 94.38 198 VAL A CA 1
ATOM 1572 C C . VAL A 1 198 ? 8.998 1.739 1.026 1.00 94.38 198 VAL A C 1
ATOM 1574 O O . VAL A 1 198 ? 9.892 1.656 1.876 1.00 94.38 198 VAL A O 1
ATOM 1577 N N . GLY A 1 199 ? 7.836 2.329 1.279 1.00 95.00 199 GLY A N 1
ATOM 1578 C CA . GLY A 1 199 ? 7.544 2.985 2.546 1.00 95.00 199 GLY A CA 1
ATOM 1579 C C . GLY A 1 199 ? 6.075 2.960 2.915 1.00 95.00 199 GLY A C 1
ATOM 1580 O O . GLY A 1 199 ? 5.215 2.807 2.052 1.00 95.00 199 GLY A O 1
ATOM 1581 N N . ILE A 1 200 ? 5.798 3.127 4.205 1.00 96.31 200 ILE A N 1
ATOM 1582 C CA . ILE A 1 200 ? 4.446 3.344 4.714 1.00 96.31 200 ILE A CA 1
ATOM 1583 C C . ILE A 1 200 ? 4.468 4.450 5.778 1.00 96.31 200 ILE A C 1
ATOM 1585 O O . ILE A 1 200 ? 5.313 4.397 6.671 1.00 96.31 200 ILE A O 1
ATOM 1589 N N . TYR A 1 201 ? 3.529 5.398 5.705 1.00 96.56 201 TYR A N 1
ATOM 1590 C CA . TYR A 1 201 ? 3.108 6.251 6.825 1.00 96.56 201 TYR A CA 1
ATOM 1591 C C . TYR A 1 201 ? 1.773 5.758 7.385 1.00 96.56 201 TYR A C 1
ATOM 1593 O O . TYR A 1 201 ? 0.888 5.358 6.631 1.00 96.56 201 TYR A O 1
ATOM 1601 N N . ILE A 1 202 ? 1.618 5.791 8.703 1.00 95.94 202 ILE A N 1
ATOM 1602 C CA . ILE A 1 202 ? 0.445 5.298 9.433 1.00 95.94 202 ILE A CA 1
ATOM 1603 C C . ILE A 1 202 ? 0.131 6.312 10.526 1.00 95.94 202 ILE A C 1
ATOM 1605 O O . ILE A 1 202 ? 1.041 6.671 11.273 1.00 95.94 202 ILE A O 1
ATOM 1609 N N . LYS A 1 203 ? -1.123 6.758 10.657 1.00 95.06 203 LYS A N 1
ATOM 1610 C CA . LYS A 1 203 ? -1.509 7.635 11.774 1.00 95.06 203 LYS A CA 1
ATOM 1611 C C . LYS A 1 203 ? -1.118 7.013 13.115 1.00 95.06 203 LYS A C 1
ATOM 1613 O O . LYS A 1 203 ? -1.377 5.836 13.354 1.00 95.06 203 LYS A O 1
ATOM 1618 N N . GLU A 1 204 ? -0.557 7.817 14.016 1.00 95.31 204 GLU A N 1
ATOM 1619 C CA . GLU A 1 204 ? -0.110 7.384 15.353 1.00 95.31 204 GLU A CA 1
ATOM 1620 C C . GLU A 1 204 ? -1.218 6.724 16.190 1.00 95.31 204 GLU A C 1
ATOM 1622 O O . GLU A 1 204 ? -0.947 5.876 17.040 1.00 95.31 204 GLU A O 1
ATOM 1627 N N . SER A 1 205 ? -2.481 7.073 15.930 1.00 92.19 205 SER A N 1
ATOM 1628 C CA . SER A 1 205 ? -3.650 6.490 16.593 1.00 92.19 205 SER A CA 1
ATOM 1629 C C . SER A 1 205 ? -3.927 5.030 16.206 1.00 92.19 205 SER A C 1
ATOM 1631 O O . SER A 1 205 ? -4.691 4.350 16.896 1.00 92.19 205 SER A O 1
ATOM 1633 N N . ILE A 1 206 ? -3.322 4.522 15.127 1.00 90.81 206 ILE A N 1
ATOM 1634 C CA . ILE A 1 206 ? -3.564 3.174 14.609 1.00 90.81 206 ILE A CA 1
ATOM 1635 C C . ILE A 1 206 ? -2.523 2.213 15.173 1.00 90.81 206 ILE A C 1
ATOM 1637 O O . ILE A 1 206 ? -1.323 2.337 14.940 1.00 90.81 206 ILE A O 1
ATOM 1641 N N . LYS A 1 207 ? -2.995 1.186 15.883 1.00 91.44 207 LYS A N 1
ATOM 1642 C CA . LYS A 1 207 ? -2.137 0.107 16.379 1.00 91.44 207 LYS A CA 1
ATOM 1643 C C . LYS A 1 207 ? -1.841 -0.881 15.256 1.00 91.44 207 LYS A C 1
ATOM 1645 O O . LYS A 1 207 ? -2.757 -1.478 14.691 1.00 91.44 207 LYS A O 1
ATOM 1650 N N . PHE A 1 208 ? -0.561 -1.103 14.985 1.00 94.19 208 PHE A N 1
ATOM 1651 C CA . PHE A 1 208 ? -0.111 -2.039 13.961 1.00 94.19 208 PHE A CA 1
ATOM 1652 C C . PHE A 1 208 ? 1.107 -2.844 14.424 1.00 94.19 208 PHE A C 1
ATOM 1654 O O . PHE A 1 208 ? 1.844 -2.450 15.328 1.00 94.19 208 PHE A O 1
ATOM 1661 N N . LYS A 1 209 ? 1.334 -3.979 13.764 1.00 94.94 209 LYS A N 1
ATOM 1662 C CA . LYS A 1 209 ? 2.520 -4.822 13.904 1.00 94.94 209 LYS A CA 1
ATOM 1663 C C . LYS A 1 209 ? 3.212 -4.926 12.555 1.00 94.94 209 LYS A C 1
ATOM 1665 O O . LYS A 1 209 ? 2.622 -5.371 11.577 1.00 94.94 209 LYS A O 1
ATOM 1670 N N . ARG A 1 210 ? 4.493 -4.575 12.486 1.00 96.00 210 ARG A N 1
ATOM 1671 C CA . ARG A 1 210 ? 5.287 -4.782 11.268 1.00 96.00 210 ARG A CA 1
ATOM 1672 C C . ARG A 1 210 ? 5.620 -6.269 11.106 1.00 96.00 210 ARG A C 1
ATOM 1674 O O . ARG A 1 210 ? 6.152 -6.888 12.024 1.00 96.00 210 ARG A O 1
ATOM 1681 N N . ARG A 1 211 ? 5.341 -6.840 9.933 1.00 95.00 211 ARG A N 1
ATOM 1682 C CA . ARG A 1 211 ? 5.600 -8.255 9.614 1.00 95.00 211 ARG A CA 1
ATOM 1683 C C . ARG A 1 211 ? 7.018 -8.442 9.069 1.00 95.00 211 ARG A C 1
ATOM 1685 O O . ARG A 1 211 ? 7.231 -8.664 7.877 1.00 95.00 211 ARG A O 1
ATOM 1692 N N . GLN A 1 212 ? 8.026 -8.295 9.940 1.00 94.69 212 GLN A N 1
ATOM 1693 C CA . GLN A 1 212 ? 9.429 -8.497 9.536 1.00 94.69 212 GLN A CA 1
ATOM 1694 C C . GLN A 1 212 ? 9.736 -9.949 9.145 1.00 94.69 212 GLN A C 1
ATOM 1696 O O . GLN A 1 212 ? 10.713 -10.189 8.441 1.00 94.69 212 GLN A O 1
ATOM 1701 N N . ASP A 1 213 ? 8.924 -10.906 9.585 1.00 94.75 213 ASP A N 1
ATOM 1702 C CA . ASP A 1 213 ? 8.995 -12.307 9.175 1.00 94.75 213 ASP A CA 1
ATOM 1703 C C . ASP A 1 213 ? 8.828 -12.468 7.655 1.00 94.75 213 ASP A C 1
ATOM 1705 O O . ASP A 1 213 ? 9.637 -13.156 7.034 1.00 94.75 213 ASP A O 1
ATOM 1709 N N . LEU A 1 214 ? 7.883 -11.744 7.039 1.00 93.75 214 LEU A N 1
ATOM 1710 C CA . LEU A 1 214 ? 7.693 -11.747 5.583 1.00 93.75 214 LEU A CA 1
ATOM 1711 C C . LEU A 1 214 ? 8.895 -11.128 4.863 1.00 93.75 214 LEU A C 1
ATOM 1713 O O . LEU A 1 214 ? 9.399 -11.699 3.898 1.00 93.75 214 LEU A O 1
ATOM 1717 N N . LYS A 1 215 ? 9.422 -10.003 5.375 1.00 92.31 215 LYS A N 1
ATOM 1718 C CA . LYS A 1 215 ? 10.652 -9.377 4.846 1.00 92.31 215 LYS A CA 1
ATOM 1719 C C . LYS A 1 215 ? 11.838 -10.345 4.875 1.00 92.31 215 LYS A C 1
ATOM 1721 O O . LYS A 1 215 ? 12.608 -10.393 3.924 1.00 92.31 215 LYS A O 1
ATOM 1726 N N . LYS A 1 216 ? 12.000 -11.100 5.966 1.00 93.50 216 LYS A N 1
ATOM 1727 C CA . LYS A 1 216 ? 13.094 -12.070 6.122 1.00 93.50 216 LYS A CA 1
ATOM 1728 C C . LYS A 1 216 ? 12.944 -13.275 5.196 1.00 93.50 216 LYS A C 1
ATOM 1730 O O . LYS A 1 216 ? 13.960 -13.781 4.736 1.00 93.50 216 LYS A O 1
ATOM 1735 N N . ARG A 1 217 ? 11.712 -13.728 4.939 1.00 93.75 217 ARG A N 1
ATOM 1736 C CA . ARG A 1 217 ? 11.439 -14.865 4.046 1.00 93.75 217 ARG A CA 1
ATOM 1737 C C . ARG A 1 217 ? 11.658 -14.510 2.573 1.00 93.75 217 ARG A C 1
ATOM 1739 O O . ARG A 1 217 ? 12.238 -15.311 1.853 1.00 93.75 217 ARG A O 1
ATOM 1746 N N . TYR A 1 218 ? 11.282 -13.296 2.164 1.00 92.75 218 TYR A N 1
ATOM 1747 C CA . TYR A 1 218 ? 11.410 -12.814 0.782 1.00 92.75 218 TYR A CA 1
ATOM 1748 C C . TYR A 1 218 ? 12.336 -11.585 0.688 1.00 92.75 218 TYR A C 1
ATOM 1750 O O . TYR A 1 218 ? 11.876 -10.497 0.341 1.00 92.75 218 TYR A O 1
ATOM 1758 N N . PRO A 1 219 ? 13.640 -11.702 1.010 1.00 91.12 219 PRO A N 1
ATOM 1759 C CA . PRO A 1 219 ? 14.540 -10.550 1.134 1.00 91.12 219 PRO A CA 1
ATOM 1760 C C . PRO A 1 219 ? 14.930 -9.913 -0.208 1.00 91.12 219 PRO A C 1
ATOM 1762 O O . PRO A 1 219 ? 15.423 -8.789 -0.230 1.00 91.12 219 PRO A O 1
ATOM 1765 N N . THR A 1 220 ? 14.750 -10.635 -1.315 1.00 89.56 220 THR A N 1
ATOM 1766 C CA . THR A 1 220 ? 15.065 -10.184 -2.680 1.00 89.56 220 THR A CA 1
ATOM 1767 C C . THR A 1 220 ? 13.987 -9.280 -3.268 1.00 89.56 220 THR A C 1
ATOM 1769 O O . THR A 1 220 ? 14.265 -8.514 -4.188 1.00 89.56 220 THR A O 1
ATOM 1772 N N . MET A 1 221 ? 12.762 -9.367 -2.750 1.00 91.19 221 MET A N 1
ATOM 1773 C CA . MET A 1 221 ? 11.637 -8.558 -3.194 1.00 91.19 221 MET A CA 1
ATOM 1774 C C . MET A 1 221 ? 11.607 -7.220 -2.440 1.00 91.19 221 MET A C 1
ATOM 1776 O O . MET A 1 221 ? 11.880 -7.156 -1.239 1.00 91.19 221 MET A O 1
ATOM 1780 N 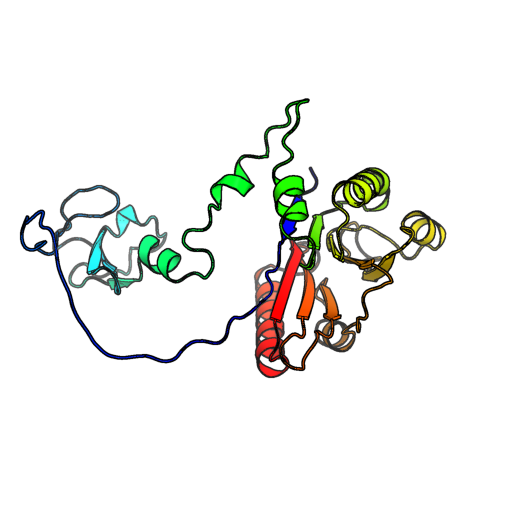N . GLU A 1 222 ? 11.200 -6.148 -3.117 1.00 92.31 222 GLU A N 1
ATOM 1781 C CA . GLU A 1 222 ? 10.978 -4.848 -2.478 1.00 92.31 222 GLU A CA 1
ATOM 1782 C C . GLU A 1 222 ? 9.540 -4.771 -1.965 1.00 92.31 222 GLU A C 1
ATOM 1784 O O . GLU A 1 222 ? 8.618 -4.449 -2.702 1.00 92.31 222 GLU A O 1
ATOM 1789 N N . HIS A 1 223 ? 9.328 -5.098 -0.692 1.00 94.19 223 HIS A N 1
ATOM 1790 C CA . HIS A 1 223 ? 8.004 -5.042 -0.066 1.00 94.19 223 HIS A CA 1
ATOM 1791 C C . HIS A 1 223 ? 8.071 -4.656 1.402 1.00 94.19 223 HIS A C 1
ATOM 1793 O O . HIS A 1 223 ? 9.114 -4.778 2.046 1.00 94.19 223 HIS A O 1
ATOM 1799 N N . LEU A 1 224 ? 6.953 -4.185 1.945 1.00 96.56 224 LEU A N 1
ATOM 1800 C CA . LEU A 1 224 ? 6.776 -3.901 3.362 1.00 96.56 224 LEU A CA 1
ATOM 1801 C C . LEU A 1 224 ? 5.358 -4.274 3.778 1.00 96.56 224 LEU A C 1
ATOM 1803 O O . LEU A 1 224 ? 4.394 -3.894 3.123 1.00 96.56 224 LEU A O 1
ATOM 1807 N N . TRP A 1 225 ? 5.250 -4.985 4.899 1.00 96.81 225 TRP A N 1
ATOM 1808 C CA . TRP A 1 225 ? 3.987 -5.514 5.397 1.00 96.81 225 TRP A CA 1
ATOM 1809 C C . TRP A 1 225 ? 3.697 -5.049 6.818 1.00 96.81 225 TRP A C 1
ATOM 1811 O O . TRP A 1 225 ? 4.569 -5.102 7.699 1.00 96.81 225 TRP A O 1
ATOM 1821 N N . ILE A 1 226 ? 2.450 -4.653 7.048 1.00 96.06 226 ILE A N 1
ATOM 1822 C CA . ILE A 1 226 ? 1.908 -4.340 8.366 1.00 96.06 226 ILE A CA 1
ATOM 1823 C C . ILE A 1 226 ? 0.625 -5.128 8.613 1.00 96.06 226 ILE A C 1
ATOM 1825 O O . ILE A 1 226 ? -0.215 -5.292 7.736 1.00 96.06 226 ILE A O 1
ATOM 1829 N N . GLU A 1 227 ? 0.482 -5.610 9.835 1.00 94.25 227 GLU A N 1
ATOM 1830 C CA . GLU A 1 227 ? -0.723 -6.234 10.355 1.00 94.25 227 GLU A CA 1
ATOM 1831 C C . GLU A 1 227 ? -1.437 -5.230 11.260 1.00 94.25 227 GLU A C 1
ATOM 1833 O O . GLU A 1 227 ? -0.859 -4.725 12.223 1.00 94.25 227 GLU A O 1
ATOM 1838 N N . ILE A 1 228 ? -2.700 -4.956 10.963 1.00 90.75 228 ILE A N 1
ATOM 1839 C CA . ILE A 1 228 ? -3.576 -4.092 11.747 1.00 90.75 228 ILE A CA 1
ATOM 1840 C C . ILE A 1 228 ? -4.637 -4.979 12.377 1.00 90.75 228 ILE A C 1
ATOM 1842 O O . ILE A 1 228 ? -5.328 -5.747 11.704 1.00 90.75 228 ILE A O 1
ATOM 1846 N N . SER A 1 229 ? -4.747 -4.888 13.698 1.00 83.94 229 SER A N 1
ATOM 1847 C CA . SER A 1 229 ? -5.783 -5.608 14.429 1.00 83.94 229 SER A CA 1
ATOM 1848 C C . SER A 1 229 ? -7.110 -4.883 14.246 1.00 83.94 229 SER A C 1
ATOM 1850 O O . SER A 1 229 ? -7.202 -3.695 14.543 1.00 83.94 229 SER A O 1
ATOM 1852 N N . GLY A 1 230 ? -8.133 -5.587 13.768 1.00 73.75 230 GLY A N 1
ATOM 1853 C CA . GLY A 1 230 ? -9.487 -5.045 13.772 1.00 73.75 230 GLY A CA 1
ATOM 1854 C C . GLY A 1 230 ? -10.179 -5.207 15.126 1.00 73.75 230 GLY A C 1
ATOM 1855 O O . GLY A 1 230 ? -9.589 -5.674 16.102 1.00 73.75 230 GLY A O 1
ATOM 1856 N N . ARG A 1 231 ? -11.462 -4.834 15.179 1.00 68.94 231 ARG A N 1
ATOM 1857 C CA . ARG A 1 231 ? -12.300 -4.895 16.393 1.00 68.94 231 ARG A CA 1
ATOM 1858 C C . ARG A 1 231 ? -12.513 -6.323 16.914 1.00 68.94 231 ARG A C 1
ATOM 1860 O O . ARG A 1 231 ? -12.728 -6.518 18.104 1.00 68.94 231 ARG A O 1
ATOM 1867 N N . ASN A 1 232 ? -12.455 -7.318 16.032 1.00 65.94 232 ASN A N 1
ATOM 1868 C CA . ASN A 1 232 ? -12.561 -8.743 16.342 1.00 65.94 232 ASN A CA 1
ATOM 1869 C C . ASN A 1 232 ? -11.488 -9.570 15.600 1.00 65.94 232 ASN A C 1
ATOM 1871 O O . ASN A 1 232 ? -10.795 -9.070 14.709 1.00 65.94 232 ASN A O 1
ATOM 1875 N N . ARG A 1 233 ? -11.378 -10.865 15.936 1.00 59.94 233 ARG A N 1
ATOM 1876 C CA . ARG A 1 233 ? -10.359 -11.777 15.378 1.00 59.94 233 ARG A CA 1
ATOM 1877 C C . ARG A 1 233 ? -10.407 -11.956 13.852 1.00 59.94 233 ARG A C 1
ATOM 1879 O O . ARG A 1 233 ? -9.385 -12.318 13.285 1.00 59.94 233 ARG A O 1
ATOM 1886 N N . TYR A 1 234 ? -11.551 -11.692 13.220 1.00 61.31 234 TYR A N 1
ATOM 1887 C CA . TYR A 1 234 ? -11.777 -11.838 11.775 1.00 61.31 234 TYR A CA 1
ATOM 1888 C C . TYR A 1 234 ? -11.586 -10.530 10.997 1.00 61.31 234 TYR A C 1
ATOM 1890 O O . TYR A 1 234 ? -11.405 -10.541 9.789 1.00 61.31 234 TYR A O 1
ATOM 1898 N N . SER A 1 235 ? -11.577 -9.393 11.689 1.00 72.62 235 SER A N 1
ATOM 1899 C CA . SER A 1 235 ? -11.415 -8.057 11.095 1.00 72.62 235 SER A CA 1
ATOM 1900 C C . SER A 1 235 ? -9.957 -7.600 10.981 1.00 72.62 235 SER A C 1
ATOM 1902 O O . SER A 1 235 ? -9.679 -6.408 10.870 1.00 72.62 235 SER A O 1
ATOM 1904 N N . LYS A 1 236 ? -8.999 -8.527 11.066 1.00 84.69 236 LYS A N 1
ATOM 1905 C CA . LYS A 1 236 ? -7.592 -8.169 10.903 1.00 84.69 236 LYS A CA 1
ATOM 1906 C C . LYS A 1 236 ? -7.303 -7.831 9.444 1.00 84.69 236 LYS A C 1
ATOM 1908 O O . LYS A 1 236 ? -7.768 -8.524 8.542 1.00 84.69 236 LYS A O 1
ATOM 1913 N N . LEU A 1 237 ? -6.478 -6.812 9.238 1.00 88.88 237 LEU A N 1
ATOM 1914 C CA . LEU A 1 237 ? -5.989 -6.400 7.929 1.00 88.88 237 LEU A CA 1
ATOM 1915 C C . LEU A 1 237 ? -4.486 -6.650 7.842 1.00 88.88 237 LEU A C 1
ATOM 1917 O O . LEU A 1 237 ? -3.721 -6.142 8.659 1.00 88.88 237 LEU A O 1
ATOM 1921 N N . LEU A 1 238 ? -4.063 -7.396 6.830 1.00 93.19 238 LEU A N 1
ATOM 1922 C CA . LEU A 1 238 ? -2.677 -7.447 6.394 1.00 93.19 238 LEU A CA 1
ATOM 1923 C C . LEU A 1 238 ? -2.529 -6.532 5.179 1.00 93.19 238 LEU A C 1
ATOM 1925 O O . LEU A 1 238 ? -3.079 -6.817 4.118 1.00 93.19 238 LEU A O 1
ATOM 1929 N N . LEU A 1 239 ? -1.804 -5.428 5.351 1.00 94.44 239 LEU A N 1
ATOM 1930 C CA . LEU A 1 239 ? -1.520 -4.468 4.290 1.00 94.44 239 LEU A CA 1
ATOM 1931 C C . LEU A 1 239 ? -0.066 -4.608 3.838 1.00 94.44 239 LEU A C 1
ATOM 1933 O O . LEU A 1 239 ? 0.858 -4.463 4.643 1.00 94.44 239 LEU A O 1
ATOM 1937 N N . GLY A 1 240 ? 0.120 -4.871 2.549 1.00 94.88 240 GLY A N 1
ATOM 1938 C CA . GLY A 1 240 ? 1.414 -4.904 1.879 1.00 94.88 240 GLY A CA 1
ATOM 1939 C C . GLY A 1 240 ? 1.577 -3.749 0.903 1.00 94.88 240 GLY A C 1
ATOM 1940 O O . GLY A 1 240 ? 0.658 -3.440 0.148 1.00 94.88 240 GLY A O 1
ATOM 1941 N N . THR A 1 241 ? 2.758 -3.139 0.888 1.00 94.94 241 THR A N 1
ATOM 1942 C CA . THR A 1 241 ? 3.249 -2.356 -0.253 1.00 94.94 241 THR A CA 1
ATOM 1943 C C . THR A 1 241 ? 4.353 -3.144 -0.937 1.00 94.94 241 THR A C 1
ATOM 1945 O O . THR A 1 241 ? 5.234 -3.668 -0.251 1.00 94.94 241 THR A O 1
ATOM 1948 N N . ILE A 1 242 ? 4.296 -3.279 -2.256 1.00 94.25 242 ILE A N 1
ATOM 1949 C CA . ILE A 1 242 ? 5.255 -4.044 -3.055 1.00 94.25 242 ILE A CA 1
ATOM 1950 C C . ILE A 1 242 ? 5.691 -3.180 -4.233 1.00 94.25 242 ILE A C 1
ATOM 1952 O O . ILE A 1 242 ? 4.893 -2.452 -4.804 1.00 94.25 242 ILE A O 1
ATOM 1956 N N . TYR A 1 243 ? 6.960 -3.254 -4.597 1.00 92.31 243 TYR A N 1
ATOM 1957 C CA . TYR A 1 243 ? 7.480 -2.621 -5.794 1.00 92.31 243 TYR A CA 1
ATOM 1958 C C . TYR A 1 243 ? 8.265 -3.635 -6.619 1.00 92.31 243 TYR A C 1
ATOM 1960 O O . TYR A 1 243 ? 9.075 -4.408 -6.091 1.00 92.31 243 TYR A O 1
ATOM 1968 N N . ARG A 1 244 ? 8.030 -3.643 -7.929 1.00 90.56 244 ARG A N 1
ATOM 1969 C CA . ARG A 1 244 ? 8.786 -4.458 -8.875 1.00 90.56 244 ARG A CA 1
ATOM 1970 C C . ARG A 1 244 ? 9.794 -3.596 -9.620 1.00 90.56 244 ARG A C 1
ATOM 1972 O O . ARG A 1 244 ? 9.461 -2.872 -10.552 1.00 90.56 244 ARG A O 1
ATOM 1979 N N . SER A 1 245 ? 11.069 -3.770 -9.292 1.00 84.75 245 SER A N 1
ATOM 1980 C CA . SER A 1 245 ? 12.149 -3.150 -10.052 1.00 84.75 245 SER A CA 1
ATOM 1981 C C . SER A 1 245 ? 12.728 -4.099 -11.099 1.00 84.75 245 SER A C 1
ATOM 1983 O O . SER A 1 245 ? 13.342 -5.108 -10.747 1.00 84.75 245 SER A O 1
ATOM 1985 N N . ASP A 1 246 ? 12.637 -3.715 -12.377 1.00 80.12 246 ASP A N 1
ATOM 1986 C CA . ASP A 1 246 ? 13.297 -4.419 -13.494 1.00 80.12 246 ASP A CA 1
ATOM 1987 C C . ASP A 1 246 ? 14.824 -4.509 -13.335 1.00 80.12 246 ASP A C 1
ATOM 1989 O O . ASP A 1 246 ? 15.468 -5.367 -13.931 1.00 80.12 246 ASP A O 1
ATOM 1993 N N . ALA A 1 247 ? 15.412 -3.634 -12.514 1.00 79.56 247 ALA A N 1
ATOM 1994 C CA . ALA A 1 247 ? 16.842 -3.624 -12.233 1.00 79.56 247 ALA A CA 1
ATOM 1995 C C . ALA A 1 247 ? 17.284 -4.688 -11.210 1.00 79.56 247 ALA A C 1
ATOM 1997 O O . ALA A 1 247 ? 18.479 -4.963 -11.123 1.00 79.56 247 ALA A O 1
ATOM 1998 N N . ILE A 1 248 ? 16.365 -5.248 -10.409 1.00 83.69 248 ILE A N 1
ATOM 1999 C CA . ILE A 1 248 ? 16.705 -6.247 -9.379 1.00 83.69 248 ILE A CA 1
ATOM 2000 C C . ILE A 1 248 ? 16.354 -7.655 -9.845 1.00 83.69 248 ILE A C 1
ATOM 2002 O O . ILE A 1 248 ? 17.182 -8.558 -9.737 1.00 83.69 248 ILE A O 1
ATOM 2006 N N . LEU A 1 249 ? 15.121 -7.856 -10.311 1.00 85.62 249 LEU A N 1
ATOM 2007 C CA . LEU A 1 249 ? 14.604 -9.182 -10.624 1.00 85.62 249 LEU A CA 1
ATOM 2008 C C . LEU A 1 249 ? 13.988 -9.199 -12.023 1.00 85.62 249 LEU A C 1
ATOM 2010 O O . LEU A 1 249 ? 13.133 -8.359 -12.320 1.00 85.62 249 LEU A O 1
ATOM 2014 N N . PRO A 1 250 ? 14.349 -10.187 -12.863 1.00 90.88 250 PRO A N 1
ATOM 2015 C CA . PRO A 1 250 ? 13.593 -10.483 -14.068 1.00 90.88 250 PRO A CA 1
ATOM 2016 C C . PRO A 1 250 ? 12.125 -10.748 -13.726 1.00 90.88 250 PRO A C 1
ATOM 2018 O O . PRO A 1 250 ? 11.812 -11.330 -12.685 1.00 90.88 250 PRO A O 1
ATOM 2021 N N . TYR A 1 251 ? 11.227 -10.359 -14.630 1.00 90.94 251 TYR A N 1
ATOM 2022 C CA . TYR A 1 251 ? 9.782 -10.473 -14.426 1.00 90.94 251 TYR A CA 1
ATOM 2023 C C . TYR A 1 251 ? 9.331 -11.881 -14.009 1.00 90.94 251 TYR A C 1
ATOM 2025 O O . TYR A 1 251 ? 8.539 -12.015 -13.083 1.00 90.94 251 TYR A O 1
ATOM 2033 N N . THR A 1 252 ? 9.857 -12.926 -14.653 1.00 92.44 252 THR A N 1
ATOM 2034 C CA . THR A 1 252 ? 9.474 -14.319 -14.380 1.00 92.44 252 THR A CA 1
ATOM 2035 C C . THR A 1 252 ? 9.837 -14.745 -12.961 1.00 92.44 252 THR A C 1
ATOM 2037 O O . THR A 1 252 ? 8.978 -15.227 -12.234 1.00 92.44 252 THR A O 1
ATOM 2040 N N . THR A 1 253 ? 11.072 -14.484 -12.532 1.00 92.25 253 THR A N 1
ATOM 2041 C CA . THR A 1 253 ? 11.540 -14.803 -11.176 1.00 92.25 253 THR A CA 1
ATOM 2042 C C . THR A 1 253 ? 10.809 -13.982 -10.118 1.00 92.25 253 THR A C 1
ATOM 2044 O O . THR A 1 253 ? 10.477 -14.488 -9.051 1.00 92.25 253 THR A O 1
ATOM 2047 N N . TRP A 1 254 ? 10.525 -12.707 -10.404 1.00 93.88 254 TRP A N 1
ATOM 2048 C CA . TRP A 1 254 ? 9.711 -11.893 -9.505 1.00 93.88 254 TRP A CA 1
ATOM 2049 C C . TRP A 1 254 ? 8.298 -12.467 -9.354 1.00 93.88 254 TRP A C 1
ATOM 2051 O O . TRP A 1 254 ? 7.786 -12.527 -8.240 1.00 93.88 254 TRP A O 1
ATOM 2061 N N . LEU A 1 255 ? 7.684 -12.913 -10.456 1.00 94.12 255 LEU A N 1
ATOM 2062 C CA . LEU A 1 255 ? 6.340 -13.488 -10.452 1.00 94.12 255 LEU A CA 1
ATOM 2063 C C . LEU A 1 255 ? 6.289 -14.809 -9.673 1.00 94.12 255 LEU A C 1
ATOM 2065 O O . LEU A 1 255 ? 5.332 -15.035 -8.941 1.00 94.12 255 LEU A O 1
ATOM 2069 N N . GLU A 1 256 ? 7.319 -15.649 -9.791 1.00 94.38 256 GLU A N 1
ATOM 2070 C CA . GLU A 1 256 ? 7.473 -16.866 -8.983 1.00 94.38 256 GLU A CA 1
ATOM 2071 C C . GLU A 1 256 ? 7.505 -16.530 -7.487 1.00 94.38 256 GLU A C 1
ATOM 2073 O O . GLU A 1 256 ? 6.649 -17.001 -6.742 1.00 94.38 256 GLU A O 1
ATOM 2078 N N . TYR A 1 257 ? 8.386 -15.620 -7.056 1.00 94.38 257 TYR A N 1
ATOM 2079 C CA . TYR A 1 257 ? 8.448 -15.212 -5.647 1.00 94.38 257 TYR A CA 1
ATOM 2080 C C . TYR A 1 257 ? 7.167 -14.541 -5.153 1.00 94.38 257 TYR A C 1
ATOM 2082 O O . TYR A 1 257 ? 6.785 -14.713 -3.996 1.00 94.38 257 TYR A O 1
ATOM 2090 N N . PHE A 1 258 ? 6.489 -13.778 -6.010 1.00 93.94 258 PHE A N 1
ATOM 2091 C CA . PHE A 1 258 ? 5.211 -13.177 -5.659 1.00 93.94 258 PHE A CA 1
ATOM 2092 C C . PHE A 1 258 ? 4.115 -14.236 -5.478 1.00 93.94 258 PHE A C 1
ATOM 2094 O O . PHE A 1 258 ? 3.343 -14.151 -4.524 1.00 93.94 258 PHE A O 1
ATOM 2101 N N . ASN A 1 259 ? 4.077 -15.262 -6.330 1.00 94.38 259 ASN A N 1
ATOM 2102 C CA . ASN A 1 259 ? 3.151 -16.385 -6.179 1.00 94.38 259 ASN A CA 1
ATOM 2103 C C . ASN A 1 259 ? 3.438 -17.201 -4.913 1.00 94.38 259 ASN A C 1
ATOM 2105 O O . ASN A 1 259 ? 2.496 -17.563 -4.206 1.00 94.38 259 ASN A O 1
ATOM 2109 N N . ASP A 1 260 ? 4.709 -17.448 -4.597 1.00 94.75 260 ASP A N 1
ATOM 2110 C CA . ASP A 1 260 ? 5.111 -18.127 -3.362 1.00 94.75 260 ASP A CA 1
ATOM 2111 C C . ASP A 1 260 ? 4.672 -17.322 -2.132 1.00 94.75 260 ASP A C 1
ATOM 2113 O O . ASP A 1 260 ? 4.042 -17.858 -1.218 1.00 94.75 260 ASP A O 1
ATOM 2117 N N . LEU A 1 261 ? 4.898 -16.002 -2.151 1.00 94.75 261 LEU A N 1
ATOM 2118 C CA . LEU A 1 261 ? 4.462 -15.087 -1.098 1.00 94.75 261 LEU A CA 1
ATOM 2119 C C . LEU A 1 261 ? 2.942 -15.128 -0.906 1.00 94.75 261 LEU A C 1
ATOM 2121 O O . LEU A 1 261 ? 2.476 -15.237 0.227 1.00 94.75 261 LEU A O 1
ATOM 2125 N N . LEU A 1 262 ? 2.158 -15.055 -1.984 1.00 92.50 262 LEU A N 1
ATOM 2126 C CA . LEU A 1 262 ? 0.698 -15.136 -1.893 1.00 92.50 262 LEU A CA 1
ATOM 2127 C C . LEU A 1 262 ? 0.223 -16.508 -1.400 1.00 92.50 262 LEU A C 1
ATOM 2129 O O . LEU A 1 262 ? -0.721 -16.575 -0.612 1.00 92.50 262 LEU A O 1
ATOM 2133 N N . SER A 1 263 ? 0.890 -17.585 -1.813 1.00 92.88 263 SER A N 1
ATOM 2134 C CA . SER A 1 263 ? 0.581 -18.947 -1.368 1.00 92.88 263 SER A CA 1
ATOM 2135 C C . SER A 1 263 ? 0.828 -19.099 0.134 1.00 92.88 263 SER A C 1
ATOM 2137 O O . SER A 1 263 ? -0.058 -19.543 0.862 1.00 92.88 263 SER A O 1
ATOM 2139 N N . ASP A 1 264 ? 1.971 -18.629 0.630 1.00 91.75 264 ASP A N 1
ATOM 2140 C CA . ASP A 1 264 ? 2.280 -18.587 2.060 1.00 91.75 264 ASP A CA 1
ATOM 2141 C C . ASP A 1 264 ? 1.251 -17.781 2.855 1.00 91.75 264 ASP A C 1
ATOM 2143 O O . ASP A 1 264 ? 0.810 -18.201 3.929 1.00 91.75 264 ASP A O 1
ATOM 2147 N N . LEU A 1 265 ? 0.876 -16.609 2.336 1.00 91.56 265 LEU A N 1
ATOM 2148 C CA . LEU A 1 265 ? -0.114 -15.749 2.972 1.00 91.56 265 LEU A CA 1
ATOM 2149 C C . LEU A 1 265 ? -1.486 -16.415 3.014 1.00 91.56 265 LEU A C 1
ATOM 2151 O O . LEU A 1 265 ? -2.141 -16.333 4.045 1.00 91.56 265 LEU A O 1
ATOM 2155 N N . SER A 1 266 ? -1.888 -17.131 1.962 1.00 88.31 266 SER A N 1
ATOM 2156 C CA . SER A 1 266 ? -3.171 -17.845 1.930 1.00 88.31 266 SER A CA 1
ATOM 2157 C C . SER A 1 266 ? -3.293 -18.936 3.000 1.00 88.31 266 SER A C 1
ATOM 2159 O O . SER A 1 266 ? -4.398 -19.253 3.426 1.00 88.31 266 SER A O 1
ATOM 2161 N N . VAL A 1 267 ? -2.164 -19.491 3.456 1.00 89.56 267 VAL A N 1
ATOM 2162 C CA . VAL A 1 267 ? -2.120 -20.517 4.511 1.00 89.56 267 VAL A CA 1
ATOM 2163 C C . VAL A 1 267 ? -2.002 -19.894 5.904 1.00 89.56 267 VAL A C 1
ATOM 2165 O O . VAL A 1 267 ? -2.496 -20.451 6.8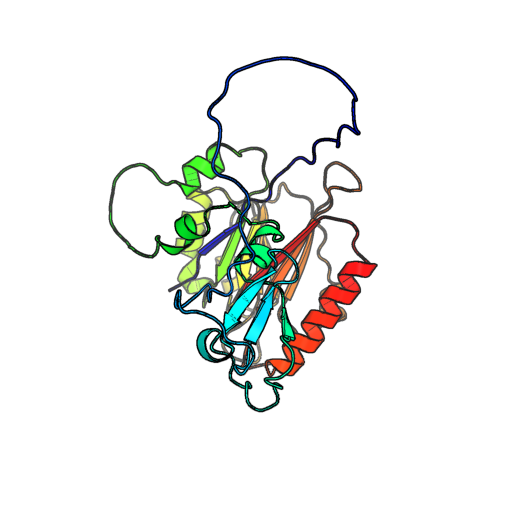79 1.00 89.56 267 VAL A O 1
ATOM 2168 N N . GLN A 1 268 ? -1.299 -18.764 6.026 1.00 87.12 268 GLN A N 1
ATOM 2169 C CA . GLN A 1 268 ? -0.960 -18.148 7.317 1.00 87.12 268 GLN A CA 1
ATOM 2170 C C . GLN A 1 268 ? -1.917 -17.023 7.733 1.00 87.12 268 GLN A C 1
ATOM 2172 O O . GLN A 1 268 ? -1.829 -16.545 8.868 1.00 87.12 268 GLN A O 1
ATOM 2177 N N . TRP A 1 269 ? -2.770 -16.546 6.825 1.00 87.38 269 TRP A N 1
ATOM 2178 C CA . TRP A 1 269 ? -3.606 -15.372 7.032 1.00 87.38 269 TRP A CA 1
ATOM 2179 C C . TRP A 1 269 ? -5.067 -15.616 6.654 1.00 87.38 269 TRP A C 1
ATOM 2181 O O . TRP A 1 269 ? -5.407 -15.732 5.483 1.00 87.38 269 TRP A O 1
ATOM 2191 N N . ASP A 1 270 ? -5.936 -15.564 7.663 1.00 84.12 270 ASP A N 1
ATOM 2192 C CA . ASP A 1 270 ? -7.385 -15.755 7.503 1.00 84.12 270 ASP A CA 1
ATOM 2193 C C . ASP A 1 270 ? -8.173 -14.427 7.447 1.00 84.12 270 ASP A C 1
ATOM 2195 O O . ASP A 1 270 ? -9.403 -14.423 7.456 1.00 84.12 270 ASP A O 1
ATOM 2199 N N . GLY A 1 271 ? -7.479 -13.283 7.480 1.00 83.00 271 GLY A N 1
ATOM 2200 C CA . GLY A 1 271 ? -8.084 -11.947 7.511 1.00 83.00 271 GLY A CA 1
ATOM 2201 C C . GLY A 1 271 ? -8.147 -11.267 6.142 1.00 83.00 271 GLY A C 1
ATOM 2202 O O . GLY A 1 271 ? -7.801 -11.839 5.110 1.00 83.00 271 GLY A O 1
ATOM 2203 N N . MET A 1 272 ? -8.514 -9.985 6.138 1.00 85.38 272 MET A N 1
ATOM 2204 C CA . MET A 1 272 ? -8.466 -9.165 4.927 1.00 85.38 272 MET A CA 1
ATOM 2205 C C . MET A 1 272 ? -7.012 -8.959 4.494 1.00 85.38 272 MET A C 1
ATOM 2207 O O . MET A 1 272 ? -6.157 -8.611 5.313 1.00 85.38 272 MET A O 1
ATOM 2211 N N . LEU A 1 273 ? -6.733 -9.177 3.212 1.00 89.25 273 LEU A N 1
ATOM 2212 C CA . LEU A 1 273 ? -5.440 -8.926 2.585 1.00 89.25 273 LEU A CA 1
ATOM 2213 C C . LEU A 1 273 ? -5.590 -7.752 1.617 1.00 89.25 273 LEU A C 1
ATOM 2215 O O . LEU A 1 273 ? -6.373 -7.828 0.674 1.00 89.25 273 LEU A O 1
ATOM 2219 N N . ALA A 1 274 ? -4.830 -6.684 1.838 1.00 89.94 274 ALA A N 1
ATOM 2220 C CA . ALA A 1 274 ? -4.719 -5.571 0.906 1.00 89.94 274 ALA A CA 1
ATOM 2221 C C . ALA A 1 274 ? -3.277 -5.474 0.412 1.00 89.94 274 ALA A C 1
ATOM 2223 O O . ALA A 1 274 ? -2.337 -5.441 1.206 1.00 89.94 274 ALA A O 1
ATOM 2224 N N . VAL A 1 275 ? -3.102 -5.419 -0.905 1.00 91.06 275 VAL A N 1
ATOM 2225 C CA . VAL A 1 275 ? -1.793 -5.246 -1.536 1.00 91.06 275 VAL A CA 1
ATOM 2226 C C . VAL A 1 275 ? -1.843 -3.991 -2.391 1.00 91.06 275 VAL A C 1
ATOM 2228 O O . VAL A 1 275 ? -2.759 -3.800 -3.185 1.00 91.06 275 VAL A O 1
ATOM 2231 N N . THR A 1 276 ? -0.859 -3.131 -2.187 1.00 90.38 276 THR A N 1
ATOM 2232 C CA . THR A 1 276 ? -0.630 -1.878 -2.907 1.00 90.38 276 THR A CA 1
ATOM 2233 C C . THR A 1 276 ? 0.754 -1.943 -3.538 1.00 90.38 276 THR A C 1
ATOM 2235 O O . THR A 1 276 ? 1.610 -2.685 -3.047 1.00 90.38 276 THR A O 1
ATOM 2238 N N . GLY A 1 277 ? 0.994 -1.217 -4.622 1.00 88.19 277 GLY A N 1
ATOM 2239 C CA . GLY A 1 277 ? 2.284 -1.301 -5.290 1.00 88.19 277 GLY A CA 1
ATOM 2240 C C . GLY A 1 277 ? 2.280 -0.899 -6.750 1.00 88.19 277 GLY A C 1
ATOM 2241 O O . GLY A 1 277 ? 1.216 -0.667 -7.322 1.00 88.19 277 GLY A O 1
ATOM 2242 N N . ASP A 1 278 ? 3.483 -0.915 -7.327 1.00 84.00 278 ASP A N 1
ATOM 2243 C CA . ASP A 1 278 ? 3.760 -0.751 -8.761 1.00 84.00 278 ASP A CA 1
ATOM 2244 C C . ASP A 1 278 ? 4.722 -1.825 -9.288 1.00 84.00 278 ASP A C 1
ATOM 2246 O O . ASP A 1 278 ? 5.645 -2.233 -8.537 1.00 84.00 278 ASP A O 1
#

Secondary structure (DSSP, 8-state):
---EEEEE---------PPPP-------------------BBTTT--B--TTS-EEEETTT--EEEGGGTT-S--TT--SSSPEEE--HHHHHTTSTTTTS-HHHHHGGG------S--HHHHHHHHTTTS-EEEEEE-SSHHHHHHHHHHHHHHH--SEEEEE-----S-HHHHHHT--TTEEEEEE---SSSS--EEEEEETTS-EEE-HHHHHHSTTSEEEEEEE--SSTT--EEEEEEE--TTTS-HHHHHHHHHHHHHHHHHH--SEEEEEE-

Foldseek 3Di:
DKDKDWDFDDDDDDDDDDDDDDDDDDDDDDDDDDDDDQQCAAPQPRHHPDLQFAWAAAPPPRHIHGPVRVPDPDSPPGDSNDHHYDHDPLRVLVPDPCNPPPPVVVPVPPDDDDDDDDPVLLVVLVVPVVTQIEMEIAQLACQVCQVVVLVVCVRRVHQKYKYWFNQDDPDPVSVVSNDDPQWDKDWDHDHPDGTIIIMMIGGPPFDKDWPVVLCVVLVLWRKTWIWGDDPDPAAIEIEMEGEDDPVRDPPVVVVVSVVVSVVVCVVVPNYHYHYHYD

InterPro domains:
  IPR005135 Endonuclease/exonuclease/phosphatase [PF03372] (140-235)
  IPR011011 Zinc finger, FYVE/PHD-type [SSF57903] (35-97)
  IPR013083 Zinc finger, RING/FYVE/PHD-type [G3DSA:3.30.40.10] (40-118)
  IPR019787 Zinc finger, PHD-finger [PS50016] (39-94)
  IPR036691 Endonuclease/exonuclease/phosphatase superfamily [G3DSA:3.60.10.10] (131-278)
  IPR036691 Endonuclease/exonuclease/phosphatase superfamily [SSF56219] (131-259)

Sequence (278 aa):
MASFQLLLSAGDIELNPGPDSDSSSQQKNKQQRTSRSFSRICTECQKTVRKNQKRFVCDVCKDFIHASCLGVAYTNNLNSSQPQCWTCHKCVLSKLPFYGHDILEIISVNSLTSDNDNDTHLNILSKHVQHLKIMHINTRSMVSTFDHLCLMIERYAFDIITMSETWLKENNLLLQHVTIPGYVHAFNNRDKIRGGGVGIYIKESIKFKRRQDLKKRYPTMEHLWIEISGRNRYSKLLLGTIYRSDAILPYTTWLEYFNDLLSDLSVQWDGMLAVTGD

Organism: Paramuricea clavata (NCBI:txid317549)